Protein AF-A0A1Q3NLY2-F1 (afdb_monomer_lite)

Secondary structure (DSSP, 8-state):
-PPP-EEEEE--BTTTB-HHHHHHHHHHHHHHHSTTHHHHHHHHHHHHHHTT----HHHHHHHHH-HHHHHHHHHHHHHHTTT---BPTTHHHHHHHHHHH-SSSS-EEEEEES-HHHHHHHHHHTT-TTS-EEEESSS-HHHHHHTTB-TTS-EE--GGGTT-EESEEEEEES-GGGGTTPPTTEEEEEE---S--S---EEE-SS-EEEEESSHHHHHHHHHHHH--

Foldseek 3Di:
DPDAFEEEEEAPDPAWAQNVVLLLLLLVLVCVVVPPRSVVSNVVCVVCVVVVHDDPSLVVCCVVPNPVVSVVSLVVSCVVCPPPLRTDPCNVVLCVLQVVLGPDPPSYAYEYEDDPVVVCSSCVSNVNNVGLYDYDPDLQQLVVQVVQADPVRWGQDDVSRPRDIGNAYEYEDCDPNNCAPRAARYEYEHADLDPDDDDFDWDDDPHYTYTYANGSNRVSVVVCVVRVD

Sequence (229 aa):
MIKSTLFQCIDFDRTLFDTPRFVKALTDEVDRVHPGMGAELDKKFESAYKAERTFFLMRHLRSTLGSEAVMQLVEALIKRHKGDRFLLPGALERIQLADEISTQRPAWGLLTYGDMADQKLKIAIAGLNQAPLHMTDTPHKAAVIASWQQPDGTFQLPSEFGSQIVTQVTLEDDKLRAFKDLPKGVVGVWVHPGEQRGEYQEVATQGGIITEAPSVAESGELLRHLFSK

Structure (mmCIF, N/CA/C/O backbone):
data_AF-A0A1Q3NLY2-F1
#
_entry.id   AF-A0A1Q3NLY2-F1
#
loop_
_atom_site.group_PDB
_atom_site.id
_atom_site.type_symbol
_atom_site.label_atom_id
_atom_site.label_alt_id
_atom_site.label_comp_id
_atom_site.label_asym_id
_atom_site.label_entity_id
_atom_site.label_seq_id
_atom_site.pdbx_PDB_ins_code
_atom_site.Cartn_x
_atom_site.Cartn_y
_atom_site.Cartn_z
_atom_site.occupancy
_atom_site.B_iso_or_equiv
_atom_site.auth_seq_id
_atom_site.auth_comp_id
_atom_site.auth_asym_id
_atom_site.auth_atom_id
_atom_site.pdbx_PDB_model_num
ATOM 1 N N . MET A 1 1 ? -15.542 -3.093 31.551 1.00 45.28 1 MET A N 1
ATOM 2 C CA . MET A 1 1 ? -15.407 -2.301 30.311 1.00 45.28 1 MET A CA 1
ATOM 3 C C . MET A 1 1 ? -14.135 -2.758 29.626 1.00 45.28 1 MET A C 1
ATOM 5 O O . MET A 1 1 ? -13.081 -2.637 30.238 1.00 45.28 1 MET A O 1
ATOM 9 N N . ILE A 1 2 ? -14.227 -3.351 28.436 1.00 50.09 2 ILE A N 1
ATOM 10 C CA . ILE A 1 2 ? -13.035 -3.641 27.629 1.00 50.09 2 ILE A CA 1
ATOM 11 C C . ILE A 1 2 ? -12.541 -2.289 27.111 1.00 50.09 2 ILE A C 1
ATOM 13 O O . ILE A 1 2 ? -13.318 -1.529 26.537 1.00 50.09 2 ILE A O 1
ATOM 17 N N . LYS A 1 3 ? -11.287 -1.943 27.407 1.00 63.22 3 LYS A N 1
ATOM 18 C CA . LYS A 1 3 ? -10.650 -0.737 26.868 1.00 63.22 3 LYS A CA 1
ATOM 19 C C . LYS A 1 3 ? -10.563 -0.910 25.348 1.00 63.22 3 LYS A C 1
ATOM 21 O O . LYS A 1 3 ? -10.121 -1.970 24.917 1.00 63.22 3 LYS A O 1
ATOM 26 N N . SER A 1 4 ? -11.005 0.078 24.565 1.00 79.56 4 SER A N 1
ATOM 27 C CA . SER A 1 4 ? -10.958 -0.025 23.100 1.00 79.56 4 SER A CA 1
ATOM 28 C C . SER A 1 4 ? -9.520 -0.267 22.632 1.00 79.56 4 SER A C 1
ATOM 30 O O . SER A 1 4 ? -8.599 0.431 23.066 1.00 79.56 4 SER A O 1
ATOM 32 N N . THR A 1 5 ? -9.330 -1.266 21.777 1.00 93.00 5 THR A N 1
ATOM 33 C CA . THR A 1 5 ? -8.067 -1.598 21.119 1.00 93.00 5 THR A CA 1
ATOM 34 C C . THR A 1 5 ? -8.245 -1.508 19.608 1.00 93.00 5 THR A C 1
ATOM 36 O O . THR A 1 5 ? -9.228 -2.004 19.055 1.00 93.00 5 THR A O 1
ATOM 39 N N . LEU A 1 6 ? -7.295 -0.840 18.956 1.00 94.50 6 LEU A N 1
ATOM 40 C CA . LEU A 1 6 ? -7.318 -0.514 17.535 1.00 94.50 6 LEU A CA 1
ATOM 41 C C . LEU A 1 6 ? -6.142 -1.190 16.829 1.00 94.50 6 LEU A C 1
ATOM 43 O O . LEU A 1 6 ? -5.012 -1.128 17.317 1.00 94.50 6 LEU A O 1
ATOM 47 N N . PHE A 1 7 ? -6.412 -1.776 15.665 1.00 97.12 7 PHE A N 1
ATOM 48 C CA . PHE A 1 7 ? -5.394 -2.169 14.697 1.00 97.12 7 PHE A CA 1
ATOM 49 C C . PHE A 1 7 ? -5.657 -1.532 13.337 1.00 97.12 7 PHE A C 1
ATOM 51 O O . PHE A 1 7 ? -6.794 -1.495 12.873 1.00 97.12 7 PHE A O 1
ATOM 58 N N . GLN A 1 8 ? -4.607 -1.044 12.685 1.00 97.44 8 GLN A N 1
ATOM 59 C CA . GLN A 1 8 ? -4.731 -0.324 11.420 1.00 97.44 8 GLN A CA 1
ATOM 60 C C . GLN A 1 8 ? -4.167 -1.151 10.262 1.00 97.44 8 GLN A C 1
ATOM 62 O O . GLN A 1 8 ? -2.959 -1.373 10.174 1.00 97.44 8 GLN A O 1
ATOM 67 N N . CYS A 1 9 ? -5.039 -1.605 9.361 1.00 98.06 9 CYS A N 1
ATOM 68 C CA . CYS A 1 9 ? -4.636 -2.219 8.101 1.00 98.06 9 CYS A CA 1
ATOM 69 C C . CYS A 1 9 ? -4.449 -1.133 7.045 1.00 98.06 9 CYS A C 1
ATOM 71 O O . CYS A 1 9 ? -5.393 -0.417 6.718 1.00 98.06 9 CYS A O 1
ATOM 73 N N . ILE A 1 10 ? -3.250 -1.050 6.477 1.00 98.06 10 ILE A N 1
ATOM 74 C CA . ILE A 1 10 ? -2.915 -0.044 5.468 1.00 98.06 10 ILE A CA 1
ATOM 75 C C . ILE A 1 10 ? -2.516 -0.768 4.182 1.00 98.06 10 ILE A C 1
ATOM 77 O O . ILE A 1 10 ? -1.676 -1.673 4.213 1.00 98.06 10 ILE A O 1
ATOM 81 N N . ASP A 1 11 ? -3.115 -0.411 3.045 1.00 97.50 11 ASP A N 1
ATOM 82 C CA . ASP A 1 11 ? -2.564 -0.817 1.757 1.00 97.50 11 ASP A CA 1
ATOM 83 C C . ASP A 1 11 ? -1.192 -0.183 1.537 1.00 97.50 11 ASP A C 1
ATOM 85 O O . ASP A 1 11 ? -0.829 0.850 2.099 1.00 97.50 11 ASP A O 1
ATOM 89 N N . PHE A 1 12 ? -0.407 -0.823 0.688 1.00 97.31 12 PHE A N 1
ATOM 90 C CA . PHE A 1 12 ? 0.914 -0.352 0.356 1.00 97.31 12 PHE A CA 1
ATOM 91 C C . PHE A 1 12 ? 0.932 0.409 -0.969 1.00 97.31 12 PHE A C 1
ATOM 93 O O . PHE A 1 12 ? 1.238 1.603 -0.987 1.00 97.31 12 PHE A O 1
ATOM 100 N N . ASP A 1 13 ? 0.582 -0.253 -2.071 1.00 94.62 13 ASP A N 1
ATOM 101 C CA . ASP A 1 13 ? 0.640 0.338 -3.407 1.00 94.62 13 ASP A CA 1
ATOM 102 C C . ASP A 1 13 ? -0.356 1.495 -3.542 1.00 94.62 13 ASP A C 1
ATOM 104 O O . ASP A 1 13 ? -1.548 1.302 -3.385 1.00 94.62 13 ASP A O 1
ATOM 108 N N . ARG A 1 14 ? 0.129 2.694 -3.888 1.00 93.06 14 ARG A N 1
ATOM 109 C CA . ARG A 1 14 ? -0.673 3.920 -4.091 1.00 93.06 14 ARG A CA 1
ATOM 110 C C . ARG A 1 14 ? -1.363 4.467 -2.838 1.00 93.06 14 ARG A C 1
ATOM 112 O O . ARG A 1 14 ? -2.050 5.477 -2.936 1.00 93.06 14 ARG A O 1
ATOM 119 N N . THR A 1 15 ? -1.100 3.882 -1.673 1.00 95.44 15 THR A N 1
ATOM 120 C CA . THR A 1 15 ? -1.519 4.414 -0.367 1.00 95.44 15 THR A CA 1
ATOM 121 C C . THR A 1 15 ? -0.319 4.894 0.448 1.00 95.44 15 THR A C 1
ATOM 123 O O . THR A 1 15 ? -0.269 6.057 0.837 1.00 95.44 15 THR A O 1
ATOM 126 N N . LEU A 1 16 ? 0.704 4.053 0.631 1.00 97.00 16 LEU A N 1
ATOM 127 C CA . LEU A 1 16 ? 1.984 4.452 1.237 1.00 97.00 16 LEU A CA 1
ATOM 128 C C . LEU A 1 16 ? 3.094 4.601 0.192 1.00 97.00 16 LEU A C 1
ATOM 130 O O . LEU A 1 16 ? 3.982 5.439 0.342 1.00 97.00 16 LEU A O 1
ATOM 134 N N . PHE A 1 17 ? 3.049 3.790 -0.864 1.00 97.06 17 PHE A N 1
ATOM 135 C CA . PHE A 1 17 ? 4.079 3.691 -1.889 1.00 97.06 17 PHE A CA 1
ATOM 136 C C . PHE A 1 17 ? 3.645 4.359 -3.193 1.00 97.06 17 PHE A C 1
ATOM 138 O O . PHE A 1 17 ? 2.609 4.031 -3.776 1.00 97.06 17 PHE A O 1
ATOM 145 N N . ASP A 1 18 ? 4.484 5.248 -3.704 1.00 95.75 18 ASP A N 1
ATOM 146 C CA . ASP A 1 18 ? 4.326 5.952 -4.970 1.00 95.75 18 ASP A CA 1
ATOM 147 C C . ASP A 1 18 ? 4.629 5.010 -6.146 1.00 95.75 18 ASP A C 1
ATOM 149 O O . ASP A 1 18 ? 5.701 5.006 -6.759 1.00 95.75 18 ASP A O 1
ATOM 153 N N . THR A 1 19 ? 3.650 4.148 -6.426 1.00 93.94 19 THR A N 1
ATOM 154 C CA . THR A 1 19 ? 3.737 3.134 -7.480 1.00 93.94 19 THR A CA 1
ATOM 155 C C . THR A 1 19 ? 3.979 3.747 -8.862 1.00 93.94 19 THR A C 1
ATOM 157 O O . THR A 1 19 ? 4.852 3.226 -9.555 1.00 93.94 19 THR A O 1
ATOM 160 N N . PRO A 1 20 ? 3.286 4.825 -9.293 1.00 93.19 20 PRO A N 1
ATOM 161 C CA . PRO A 1 20 ? 3.568 5.457 -10.583 1.00 93.19 20 PRO A CA 1
ATOM 162 C C . PRO A 1 20 ? 5.016 5.940 -10.704 1.00 93.19 20 PRO A C 1
ATOM 164 O O . PRO A 1 20 ? 5.671 5.662 -11.710 1.00 93.19 20 PRO A O 1
ATOM 167 N N . ARG A 1 21 ? 5.558 6.592 -9.667 1.00 94.88 21 ARG A N 1
ATOM 168 C CA . ARG A 1 21 ? 6.942 7.083 -9.678 1.00 94.88 21 ARG A CA 1
ATOM 169 C C . ARG A 1 21 ? 7.961 5.952 -9.696 1.00 94.88 21 ARG A C 1
ATOM 171 O O . ARG A 1 21 ? 8.937 6.030 -10.439 1.00 94.88 21 ARG A O 1
ATOM 178 N N . PHE A 1 22 ? 7.723 4.891 -8.925 1.00 94.62 22 PHE A N 1
ATOM 179 C CA . PHE A 1 22 ? 8.565 3.695 -8.949 1.00 94.62 22 PHE A CA 1
ATOM 180 C C . PHE A 1 22 ? 8.542 3.007 -10.315 1.00 94.62 22 PHE A C 1
ATOM 182 O O . PHE A 1 22 ? 9.596 2.678 -10.857 1.00 94.62 22 PHE A O 1
ATOM 189 N N . VAL A 1 23 ? 7.351 2.816 -10.891 1.00 93.81 23 VAL A N 1
ATOM 190 C CA . VAL A 1 23 ? 7.195 2.203 -12.214 1.00 93.81 23 VAL A CA 1
ATOM 191 C C . VAL A 1 23 ? 7.925 3.022 -13.264 1.00 93.81 23 VAL A C 1
ATOM 193 O O . VAL A 1 23 ? 8.700 2.441 -14.013 1.00 93.81 23 VAL A O 1
ATOM 196 N N . LYS A 1 24 ? 7.763 4.349 -13.264 1.00 95.06 24 LYS A N 1
ATOM 197 C CA . LYS A 1 24 ? 8.456 5.224 -14.212 1.00 95.06 24 LYS A CA 1
ATOM 198 C C . LYS A 1 24 ? 9.976 5.134 -14.090 1.00 95.06 24 LYS A C 1
ATOM 200 O O . LYS A 1 24 ? 10.675 5.059 -15.094 1.00 95.06 24 LYS A O 1
ATOM 205 N N . ALA A 1 25 ? 10.495 5.119 -12.864 1.00 94.94 25 ALA A N 1
ATOM 206 C CA . ALA A 1 25 ? 11.927 4.974 -12.636 1.00 94.94 25 ALA A CA 1
ATOM 207 C C . ALA A 1 25 ? 12.446 3.621 -13.156 1.00 94.94 25 ALA A C 1
ATOM 209 O O . ALA A 1 25 ? 13.496 3.558 -13.792 1.00 94.94 25 ALA A O 1
ATOM 210 N N . LEU A 1 26 ? 11.686 2.543 -12.944 1.00 94.31 26 LEU A N 1
ATOM 211 C CA . LEU A 1 26 ? 12.030 1.217 -13.448 1.00 94.31 26 LEU A CA 1
ATOM 212 C C . LEU A 1 26 ? 11.951 1.132 -14.978 1.00 94.31 26 LEU A C 1
ATOM 214 O O . LEU A 1 26 ? 12.857 0.571 -15.590 1.00 94.31 26 LEU A O 1
ATOM 218 N N . THR A 1 27 ? 10.909 1.675 -15.612 1.00 95.12 27 THR A N 1
ATOM 219 C CA . THR A 1 27 ? 10.789 1.665 -17.077 1.00 95.12 27 THR A CA 1
ATOM 220 C C . THR A 1 27 ? 11.866 2.517 -17.742 1.00 95.12 27 THR A C 1
ATOM 222 O O . THR A 1 27 ? 12.372 2.116 -18.787 1.00 95.12 27 THR A O 1
ATOM 225 N N . ASP A 1 28 ? 12.314 3.600 -17.100 1.00 94.75 28 ASP A N 1
ATOM 226 C CA . ASP A 1 28 ? 13.479 4.377 -17.541 1.00 94.75 28 ASP A CA 1
ATOM 227 C C . ASP A 1 28 ? 14.789 3.584 -17.471 1.00 94.75 28 ASP A C 1
ATOM 229 O O . ASP A 1 28 ? 15.623 3.699 -18.369 1.00 94.75 28 ASP A O 1
ATOM 233 N N . GLU A 1 29 ? 15.004 2.768 -16.433 1.00 94.75 29 GLU A N 1
ATOM 234 C CA . GLU A 1 29 ? 16.167 1.866 -16.401 1.00 94.75 29 GLU A CA 1
ATOM 235 C C . GLU A 1 29 ? 16.073 0.777 -17.469 1.00 94.75 29 GLU A C 1
ATOM 237 O O . GLU A 1 29 ? 17.075 0.469 -18.116 1.00 94.75 29 GLU A O 1
ATOM 242 N N . VAL A 1 30 ? 14.878 0.221 -17.690 1.00 95.50 30 VAL A N 1
ATOM 243 C CA . VAL A 1 30 ? 14.655 -0.766 -18.753 1.00 95.50 30 VAL A CA 1
ATOM 244 C C . VAL A 1 30 ? 14.985 -0.160 -20.112 1.00 95.50 30 VAL A C 1
ATOM 246 O O . VAL A 1 30 ? 15.724 -0.780 -20.867 1.00 95.50 30 VAL A O 1
ATOM 249 N N . ASP A 1 31 ? 14.506 1.047 -20.418 1.00 95.00 31 ASP A N 1
ATOM 250 C CA . ASP A 1 31 ? 14.717 1.680 -21.725 1.00 95.00 31 ASP A CA 1
ATOM 251 C C . ASP A 1 31 ? 16.193 1.996 -22.004 1.00 95.00 31 ASP A C 1
ATOM 253 O O . ASP A 1 31 ? 16.646 1.930 -23.144 1.00 95.00 31 ASP A O 1
ATOM 257 N N . ARG A 1 32 ? 16.987 2.267 -20.960 1.00 92.69 32 ARG A N 1
ATOM 258 C CA . ARG A 1 32 ? 18.439 2.466 -21.104 1.00 92.69 32 ARG A CA 1
ATOM 259 C C . ARG A 1 32 ? 19.173 1.210 -21.558 1.00 92.69 32 ARG A C 1
ATOM 261 O O . ARG A 1 32 ? 20.176 1.328 -22.257 1.00 92.69 32 ARG A O 1
ATOM 268 N N . VAL A 1 33 ? 18.714 0.035 -21.133 1.00 93.06 33 VAL A N 1
ATOM 269 C CA . VAL A 1 33 ? 19.344 -1.257 -21.462 1.00 93.06 33 VAL A CA 1
ATOM 270 C C . VAL A 1 33 ? 18.686 -1.897 -22.689 1.00 93.06 33 VAL A C 1
ATOM 272 O O . VAL A 1 33 ? 19.356 -2.542 -23.494 1.00 93.06 33 VAL A O 1
ATOM 275 N N . HIS A 1 34 ? 17.386 -1.672 -22.866 1.00 92.94 34 HIS A N 1
ATOM 276 C CA . HIS A 1 34 ? 16.546 -2.207 -23.931 1.00 92.94 34 HIS A CA 1
ATOM 277 C C . HIS A 1 34 ? 15.735 -1.072 -24.586 1.00 92.94 34 HIS A C 1
ATOM 279 O O . HIS A 1 34 ? 14.544 -0.920 -24.292 1.00 92.94 34 HIS A O 1
ATOM 285 N N . PRO A 1 35 ? 16.355 -0.273 -25.479 1.00 93.38 35 PRO A N 1
ATOM 286 C CA . PRO A 1 35 ? 15.709 0.893 -26.078 1.00 93.38 35 PRO A CA 1
ATOM 287 C C . PRO A 1 35 ? 14.369 0.571 -26.746 1.00 93.38 35 PRO A C 1
ATOM 289 O O . PRO A 1 35 ? 14.270 -0.346 -27.563 1.00 93.38 35 PRO A O 1
ATOM 292 N N . GLY A 1 36 ? 13.339 1.346 -26.407 1.00 90.88 36 GLY A N 1
ATOM 293 C CA . GLY A 1 36 ? 11.969 1.208 -26.900 1.00 90.88 36 GLY A CA 1
ATOM 294 C C . GLY A 1 36 ? 11.065 0.349 -26.013 1.00 90.88 36 GLY A C 1
ATOM 295 O O . GLY A 1 36 ? 9.841 0.495 -26.081 1.00 90.88 36 GLY A O 1
ATOM 296 N N . MET A 1 37 ? 11.628 -0.506 -25.152 1.00 95.12 37 MET A N 1
ATOM 297 C CA . MET A 1 37 ? 10.841 -1.361 -24.262 1.00 95.12 37 MET A CA 1
ATOM 298 C C . MET A 1 37 ? 10.189 -0.559 -23.129 1.00 95.12 37 MET A C 1
ATOM 300 O O . MET A 1 37 ? 9.056 -0.862 -22.753 1.00 95.12 37 MET A O 1
ATOM 304 N N . GLY A 1 38 ? 10.840 0.490 -22.613 1.00 94.00 38 GLY A N 1
ATOM 305 C CA . GLY A 1 38 ? 10.282 1.303 -21.526 1.00 94.00 38 GLY A CA 1
ATOM 306 C C . GLY A 1 38 ? 8.960 1.961 -21.922 1.00 94.00 38 GLY A C 1
ATOM 307 O O . GLY A 1 38 ? 7.971 1.855 -21.199 1.00 94.00 38 GLY A O 1
ATOM 308 N N . ALA A 1 39 ? 8.896 2.522 -23.132 1.00 92.69 39 ALA A N 1
ATOM 309 C CA . ALA A 1 39 ? 7.682 3.146 -23.660 1.00 92.69 39 ALA A CA 1
ATOM 310 C C . ALA A 1 39 ? 6.516 2.154 -23.852 1.00 92.69 39 ALA A C 1
ATOM 312 O O . ALA A 1 39 ? 5.347 2.527 -23.721 1.00 92.69 39 ALA A O 1
ATOM 313 N N . GLU A 1 40 ? 6.802 0.889 -24.176 1.00 93.69 40 GLU A N 1
ATOM 314 C CA . GLU A 1 40 ? 5.778 -0.160 -24.240 1.00 93.69 40 GLU A CA 1
ATOM 315 C C . GLU A 1 40 ? 5.237 -0.491 -22.843 1.00 93.69 40 GLU A C 1
ATOM 317 O O . GLU A 1 40 ? 4.022 -0.613 -22.651 1.00 93.69 40 GLU A O 1
ATOM 322 N N . LEU A 1 41 ? 6.131 -0.610 -21.860 1.00 94.88 41 LEU A N 1
ATOM 323 C CA . LEU A 1 41 ? 5.782 -0.908 -20.473 1.00 94.88 41 LEU A CA 1
ATOM 324 C C . LEU A 1 41 ? 4.962 0.216 -19.840 1.00 94.88 41 LEU A C 1
ATOM 326 O O . LEU A 1 41 ? 3.956 -0.079 -19.195 1.00 94.88 41 LEU A O 1
ATOM 330 N N . ASP A 1 42 ? 5.324 1.475 -20.094 1.00 93.12 42 ASP A N 1
ATOM 331 C CA . ASP A 1 42 ? 4.563 2.647 -19.652 1.00 93.12 42 ASP A CA 1
ATOM 332 C C . ASP A 1 42 ? 3.125 2.592 -20.182 1.00 93.12 42 ASP A C 1
ATOM 334 O O . ASP A 1 42 ? 2.170 2.712 -19.418 1.00 93.12 42 ASP A O 1
ATOM 338 N N . LYS A 1 43 ? 2.935 2.303 -21.478 1.00 94.06 43 LYS A N 1
ATOM 339 C CA . LYS A 1 43 ? 1.590 2.164 -22.067 1.00 94.06 43 LYS A CA 1
ATOM 340 C C . LYS A 1 43 ? 0.781 1.036 -21.424 1.00 94.06 43 LYS A C 1
ATOM 342 O O . LYS A 1 43 ? -0.417 1.205 -21.184 1.00 94.06 43 LYS A O 1
ATOM 347 N N . LYS A 1 44 ? 1.408 -0.116 -21.155 1.00 94.19 44 LYS A N 1
ATOM 348 C CA . LYS A 1 44 ? 0.748 -1.249 -20.479 1.00 94.19 44 LYS A CA 1
ATOM 349 C C . LYS A 1 44 ? 0.346 -0.885 -19.051 1.00 94.19 44 LYS A C 1
ATOM 351 O O . LYS A 1 44 ? -0.777 -1.192 -18.649 1.00 94.19 44 LYS A O 1
ATOM 356 N N . PHE A 1 45 ? 1.232 -0.218 -18.312 1.00 93.25 45 PHE A N 1
ATOM 357 C CA . PHE A 1 45 ? 0.957 0.245 -16.957 1.00 93.25 45 PHE A CA 1
ATOM 358 C C . PHE A 1 45 ? -0.183 1.263 -16.932 1.00 93.25 45 PHE A C 1
ATOM 360 O O . PHE A 1 45 ? -1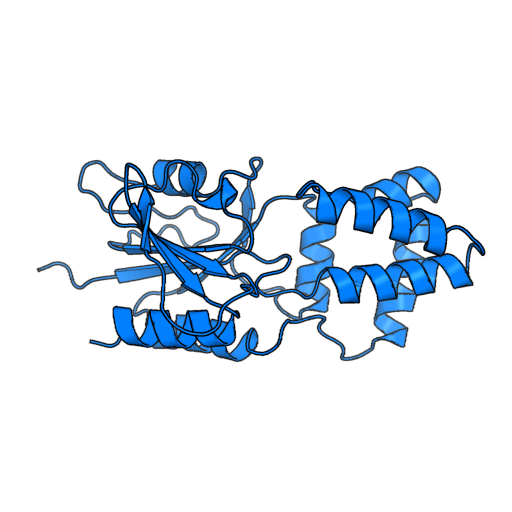.156 1.044 -16.219 1.00 93.25 45 PHE A O 1
ATOM 367 N N . GLU A 1 46 ? -0.120 2.307 -17.758 1.00 92.31 46 GLU A N 1
ATOM 368 C CA . GLU A 1 46 ? -1.148 3.351 -17.851 1.00 92.31 46 GLU A CA 1
ATOM 369 C C . GLU A 1 46 ? -2.527 2.786 -18.205 1.00 92.31 46 GLU A C 1
ATOM 371 O O . GLU A 1 46 ? -3.538 3.143 -17.599 1.00 92.31 46 GLU A O 1
ATOM 376 N N . SER A 1 47 ? -2.578 1.853 -19.160 1.00 92.62 47 SER A N 1
ATOM 377 C CA . SER A 1 47 ? -3.817 1.167 -19.534 1.00 92.62 47 SER A CA 1
ATOM 378 C C . SER A 1 47 ? -4.409 0.377 -18.360 1.00 92.62 47 SER A C 1
ATOM 380 O O . SER A 1 47 ? -5.603 0.483 -18.072 1.00 92.62 47 SER A O 1
ATOM 382 N N . ALA A 1 48 ? -3.577 -0.375 -17.631 1.00 89.12 48 ALA A N 1
ATOM 383 C CA . ALA A 1 48 ? -4.023 -1.106 -16.450 1.00 89.12 48 ALA A CA 1
ATOM 384 C C . ALA A 1 48 ? -4.446 -0.167 -15.313 1.00 89.12 48 ALA A C 1
ATOM 386 O O . ALA A 1 48 ? -5.482 -0.404 -14.698 1.00 89.12 48 ALA A O 1
ATOM 387 N N . TYR A 1 49 ? -3.690 0.905 -15.070 1.00 86.31 49 TYR A N 1
ATOM 388 C CA . TYR A 1 49 ? -3.961 1.897 -14.035 1.00 86.31 49 TYR A CA 1
ATOM 389 C C . TYR A 1 49 ? -5.327 2.559 -14.245 1.00 86.31 49 TYR A C 1
ATOM 391 O O . TYR A 1 49 ? -6.155 2.533 -13.335 1.00 86.31 49 TYR A O 1
ATOM 399 N N . LYS A 1 50 ? -5.604 3.045 -15.464 1.00 86.06 50 LYS A N 1
ATOM 400 C CA . LYS A 1 50 ? -6.892 3.656 -15.843 1.00 86.06 50 LYS A CA 1
ATOM 401 C C . LYS A 1 50 ? -8.067 2.686 -15.774 1.00 86.06 50 LYS A C 1
ATOM 403 O O . LYS A 1 50 ? -9.178 3.092 -15.469 1.00 86.06 50 LYS A O 1
ATOM 408 N N . ALA A 1 51 ? -7.829 1.406 -16.053 1.00 84.25 51 ALA A N 1
ATOM 409 C CA . ALA A 1 51 ? -8.840 0.358 -15.932 1.00 84.25 51 ALA A CA 1
ATOM 410 C C . ALA A 1 51 ? -8.967 -0.205 -14.501 1.00 84.25 51 ALA A C 1
ATOM 412 O O . ALA A 1 51 ? -9.621 -1.232 -14.311 1.00 84.25 51 ALA A O 1
ATOM 413 N N . GLU A 1 52 ? -8.279 0.390 -13.520 1.00 79.06 52 GLU A N 1
ATOM 414 C CA . GLU A 1 52 ? -8.138 -0.095 -12.144 1.00 79.06 52 GLU A CA 1
ATOM 415 C C . GLU A 1 52 ? -7.616 -1.540 -12.020 1.00 79.06 52 GLU A C 1
ATOM 417 O O . GLU A 1 52 ? -7.770 -2.197 -10.988 1.00 79.06 52 GLU A O 1
ATOM 422 N N . ARG A 1 53 ? -6.958 -2.082 -13.042 1.00 82.06 53 ARG A N 1
ATOM 423 C CA . ARG A 1 53 ? -6.376 -3.431 -13.028 1.00 82.06 53 ARG A CA 1
ATOM 424 C C . ARG A 1 53 ? -4.955 -3.404 -12.472 1.00 82.06 53 ARG A C 1
ATOM 426 O O . ARG A 1 53 ? -4.297 -2.369 -12.414 1.00 82.06 53 ARG A O 1
ATOM 433 N N . THR A 1 54 ? -4.468 -4.570 -12.059 1.00 82.00 54 THR A N 1
ATOM 434 C CA . THR A 1 54 ? -3.075 -4.728 -11.628 1.00 82.00 54 THR A CA 1
ATOM 435 C C . THR A 1 54 ? -2.226 -5.168 -12.814 1.00 82.00 54 THR A C 1
ATOM 437 O O . THR A 1 54 ? -2.492 -6.210 -13.410 1.00 82.00 54 THR A O 1
ATOM 440 N N . PHE A 1 55 ? -1.188 -4.397 -13.140 1.00 88.88 55 PHE A N 1
ATOM 441 C CA . PHE A 1 55 ? -0.133 -4.824 -14.056 1.00 88.88 55 PHE A CA 1
ATOM 442 C C . PHE A 1 55 ? 1.094 -5.262 -13.256 1.00 88.88 55 PHE A C 1
ATOM 444 O O . PHE A 1 55 ? 1.747 -4.453 -12.598 1.00 88.88 55 PHE A O 1
ATOM 451 N N . PHE A 1 56 ? 1.402 -6.558 -13.304 1.00 88.31 56 PHE A N 1
ATOM 452 C CA . PHE A 1 56 ? 2.555 -7.143 -12.620 1.00 88.31 56 PHE A CA 1
ATOM 453 C C . PHE A 1 56 ? 3.836 -6.905 -13.429 1.00 88.31 56 PHE A C 1
ATOM 455 O O . PHE A 1 56 ? 4.341 -7.815 -14.088 1.00 88.31 56 PHE A O 1
ATOM 462 N N . LEU A 1 57 ? 4.337 -5.666 -13.413 1.00 91.38 57 LEU A N 1
ATOM 463 C CA . LEU A 1 57 ? 5.479 -5.225 -14.223 1.00 91.38 57 LEU A CA 1
ATOM 464 C C . LEU A 1 57 ? 6.711 -6.121 -14.045 1.00 91.38 57 LEU A C 1
ATOM 466 O O . LEU A 1 57 ? 7.267 -6.606 -15.023 1.00 91.38 57 LEU A O 1
ATOM 470 N N . MET A 1 58 ? 7.108 -6.397 -12.806 1.00 91.12 58 MET A N 1
ATOM 471 C CA . MET A 1 58 ? 8.283 -7.220 -12.515 1.00 91.12 58 MET A CA 1
ATOM 472 C C . MET A 1 58 ? 8.095 -8.670 -12.973 1.00 91.12 58 MET A C 1
ATOM 474 O O . MET A 1 58 ? 9.001 -9.236 -13.581 1.00 91.12 58 MET A O 1
ATOM 478 N N . ARG A 1 59 ? 6.910 -9.265 -12.773 1.00 91.06 59 ARG A N 1
ATOM 479 C CA . ARG A 1 59 ? 6.576 -10.582 -13.347 1.00 91.06 59 ARG A CA 1
ATOM 480 C C . ARG A 1 59 ? 6.703 -10.581 -14.873 1.00 91.06 59 ARG A C 1
ATOM 482 O O . ARG A 1 59 ? 7.294 -11.501 -15.432 1.00 91.06 59 ARG A O 1
ATOM 489 N N . HIS A 1 60 ? 6.188 -9.547 -15.536 1.00 93.06 60 HIS A N 1
ATOM 490 C CA . HIS A 1 60 ? 6.273 -9.406 -16.988 1.00 93.06 60 HIS A CA 1
ATOM 491 C C . HIS A 1 60 ? 7.723 -9.245 -17.476 1.00 93.06 60 HIS A C 1
ATOM 493 O O . HIS A 1 60 ? 8.132 -9.899 -18.439 1.00 93.06 60 HIS A O 1
ATOM 499 N N . LEU A 1 61 ? 8.527 -8.442 -16.778 1.00 93.81 61 LEU A N 1
ATOM 500 C CA . LEU A 1 61 ? 9.953 -8.293 -17.057 1.00 93.81 61 LEU A CA 1
ATOM 501 C C . LEU A 1 61 ? 10.695 -9.619 -16.871 1.00 93.81 61 LEU A C 1
ATOM 503 O O . LEU A 1 61 ? 11.457 -10.003 -17.750 1.00 93.81 61 LEU A O 1
ATOM 507 N N . ARG A 1 62 ? 10.420 -10.376 -15.797 1.00 93.81 62 ARG A N 1
ATOM 508 C CA . ARG A 1 62 ? 11.051 -11.690 -15.567 1.00 93.81 62 ARG A CA 1
ATOM 509 C C . ARG A 1 62 ? 10.704 -12.680 -16.674 1.00 93.81 62 ARG A C 1
ATOM 511 O O . ARG A 1 62 ? 11.584 -13.413 -17.109 1.00 93.81 62 ARG A O 1
ATOM 518 N N . SER A 1 63 ? 9.459 -12.680 -17.160 1.00 93.50 63 SER A N 1
ATOM 519 C CA . SER A 1 63 ? 9.066 -13.541 -18.285 1.00 93.50 63 SER A CA 1
ATOM 520 C C . SER A 1 63 ? 9.712 -13.144 -19.615 1.00 93.50 63 SER A C 1
ATOM 522 O O . SER A 1 63 ? 9.881 -14.000 -20.474 1.00 93.50 63 SER A O 1
ATOM 524 N N . THR A 1 64 ? 10.061 -11.866 -19.785 1.00 94.06 64 THR A N 1
ATOM 525 C CA . THR A 1 64 ? 10.586 -11.328 -21.051 1.00 94.06 64 THR A CA 1
ATOM 526 C C . THR A 1 64 ? 12.113 -11.365 -21.109 1.00 94.06 64 THR A C 1
ATOM 528 O O . THR A 1 64 ? 12.681 -11.730 -22.131 1.00 94.06 64 THR A O 1
ATOM 531 N N . LEU A 1 65 ? 12.779 -10.990 -20.015 1.00 94.88 65 LEU A N 1
ATOM 532 C CA . LEU A 1 65 ? 14.231 -10.789 -19.938 1.00 94.88 65 LEU A CA 1
ATOM 533 C C . LEU A 1 65 ? 14.950 -11.878 -19.125 1.00 94.88 65 LEU A C 1
ATOM 535 O O . LEU A 1 65 ? 16.173 -11.977 -19.171 1.00 94.88 65 LEU A O 1
ATOM 539 N N . GLY A 1 66 ? 14.207 -12.688 -18.368 1.00 94.62 66 GLY A N 1
ATOM 540 C CA . GLY A 1 66 ? 14.762 -13.625 -17.394 1.00 94.62 66 GLY A CA 1
ATOM 541 C C . GLY A 1 66 ? 15.066 -12.973 -16.040 1.00 94.62 66 GLY A C 1
ATOM 542 O O . GLY A 1 66 ? 15.246 -11.761 -15.917 1.00 94.62 66 GLY A O 1
ATOM 543 N N . SER A 1 67 ? 15.109 -13.791 -14.985 1.00 91.81 67 SER A N 1
ATOM 544 C CA . SER A 1 67 ? 15.264 -13.309 -13.603 1.00 91.81 67 SER A CA 1
ATOM 545 C C . SER A 1 67 ? 16.586 -12.583 -13.347 1.00 91.81 67 SER A C 1
ATOM 547 O O . SER A 1 67 ? 16.597 -11.608 -12.603 1.00 91.81 67 SER A O 1
ATOM 549 N N . GLU A 1 68 ? 17.685 -13.032 -13.957 1.00 92.81 68 GLU A N 1
ATOM 550 C CA . GLU A 1 68 ? 19.013 -12.436 -13.757 1.00 92.81 68 GLU A CA 1
ATOM 551 C C . GLU A 1 68 ? 19.092 -11.008 -14.306 1.00 92.81 68 GLU A C 1
ATOM 553 O O . GLU A 1 68 ? 19.478 -10.092 -13.580 1.00 92.81 68 GLU A O 1
ATOM 558 N N . ALA A 1 69 ? 18.628 -10.792 -15.540 1.00 93.19 69 ALA A N 1
ATOM 559 C CA . ALA A 1 69 ? 18.572 -9.462 -16.143 1.00 93.19 69 ALA A CA 1
ATOM 560 C C . ALA A 1 69 ? 17.693 -8.504 -15.321 1.00 93.19 69 ALA A C 1
ATOM 562 O O . ALA A 1 69 ? 18.048 -7.347 -15.104 1.00 93.19 69 ALA A O 1
ATOM 563 N N . VAL A 1 70 ? 16.568 -8.997 -14.793 1.00 93.06 70 VAL A N 1
ATOM 564 C CA . VAL A 1 70 ? 15.696 -8.200 -13.921 1.00 93.06 70 VAL A CA 1
ATOM 565 C C . VAL A 1 70 ? 16.374 -7.831 -12.604 1.00 93.06 70 VAL A C 1
ATOM 567 O O . VAL A 1 70 ? 16.208 -6.703 -12.144 1.00 93.06 70 VAL A O 1
ATOM 570 N N . MET A 1 71 ? 17.148 -8.731 -11.995 1.00 90.81 71 MET A N 1
ATOM 571 C CA . MET A 1 71 ? 17.910 -8.397 -10.786 1.00 90.81 71 MET A CA 1
ATOM 572 C C . MET A 1 71 ? 18.946 -7.304 -11.065 1.00 90.81 71 MET A C 1
ATOM 574 O O . MET A 1 71 ? 19.008 -6.339 -10.308 1.00 90.81 71 MET A O 1
ATOM 578 N N . GLN A 1 72 ? 19.668 -7.378 -12.186 1.00 93.56 72 GLN A N 1
ATOM 579 C CA . GLN A 1 72 ? 20.622 -6.334 -12.587 1.00 93.56 72 GLN A CA 1
ATOM 580 C C . GLN A 1 72 ? 19.938 -4.974 -12.810 1.00 93.56 72 GLN A C 1
ATOM 582 O O . GLN A 1 72 ? 20.461 -3.942 -12.389 1.00 93.56 72 GLN A O 1
ATOM 587 N N . LEU A 1 73 ? 18.744 -4.960 -13.416 1.00 93.75 73 LEU A N 1
ATOM 588 C CA . LEU A 1 73 ? 17.938 -3.743 -13.575 1.00 93.75 73 LEU A CA 1
ATOM 589 C C . LEU A 1 73 ? 17.521 -3.151 -12.224 1.00 93.75 73 LEU A C 1
ATOM 591 O O . LEU A 1 73 ? 17.617 -1.941 -12.024 1.00 93.75 73 LEU A O 1
ATOM 595 N N . VAL A 1 74 ? 17.093 -3.992 -11.281 1.00 91.31 74 VAL A N 1
ATOM 596 C CA . VAL A 1 74 ? 16.723 -3.560 -9.926 1.00 91.31 74 VAL A CA 1
ATOM 597 C C . VAL A 1 74 ? 17.930 -3.014 -9.166 1.00 91.31 74 VAL A C 1
ATOM 599 O O . VAL A 1 74 ? 17.824 -1.976 -8.518 1.00 91.31 74 VAL A O 1
ATOM 602 N N . GLU A 1 75 ? 19.087 -3.663 -9.257 1.00 92.00 75 GLU A N 1
ATOM 603 C CA . GLU A 1 75 ? 20.323 -3.168 -8.645 1.00 92.00 75 GLU A CA 1
ATOM 604 C C . GLU A 1 75 ? 20.738 -1.814 -9.229 1.00 92.00 75 GLU A C 1
ATOM 606 O O . GLU A 1 75 ? 21.093 -0.898 -8.481 1.00 92.00 75 GLU A O 1
ATOM 611 N N . ALA A 1 76 ? 20.647 -1.654 -10.553 1.00 92.81 76 ALA A N 1
A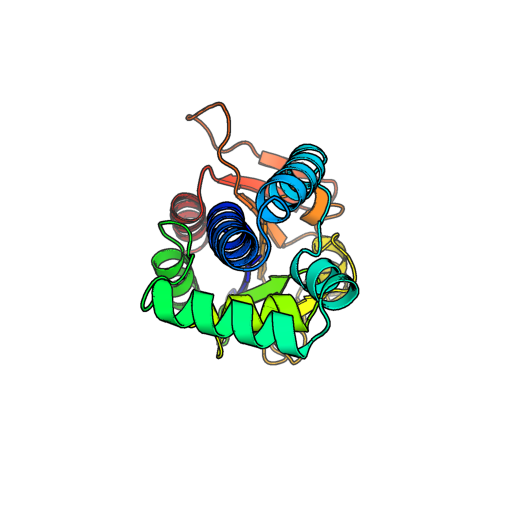TOM 612 C CA . ALA A 1 76 ? 20.914 -0.388 -11.226 1.00 92.81 76 ALA A CA 1
ATOM 613 C C . ALA A 1 76 ? 19.942 0.713 -10.773 1.00 92.81 76 ALA A C 1
ATOM 615 O O . ALA A 1 76 ? 20.389 1.817 -10.444 1.00 92.81 76 ALA A O 1
ATOM 616 N N . LEU A 1 77 ? 18.647 0.392 -10.674 1.00 92.38 77 LEU A N 1
ATOM 617 C CA . LEU A 1 77 ? 17.609 1.285 -10.160 1.00 92.38 77 LEU A CA 1
ATOM 618 C C . LEU A 1 77 ? 17.929 1.740 -8.731 1.00 92.38 77 LEU A C 1
ATOM 620 O O . LEU A 1 77 ? 18.006 2.940 -8.475 1.00 92.38 77 LEU A O 1
ATOM 624 N N . ILE A 1 78 ? 18.173 0.798 -7.812 1.00 90.19 78 ILE A N 1
ATOM 625 C CA . ILE A 1 78 ? 18.491 1.084 -6.402 1.00 90.19 78 ILE A CA 1
ATOM 626 C C . ILE A 1 78 ? 19.757 1.939 -6.296 1.00 90.19 78 ILE A C 1
ATOM 628 O O . ILE A 1 78 ? 19.817 2.878 -5.500 1.00 90.19 78 ILE A O 1
ATOM 632 N N . LYS A 1 79 ? 20.778 1.642 -7.106 1.00 91.88 79 LYS A N 1
ATOM 633 C CA . LYS A 1 79 ? 22.031 2.400 -7.126 1.00 91.88 79 LYS A CA 1
ATOM 634 C C . LYS A 1 79 ? 21.823 3.831 -7.617 1.00 91.88 79 LYS A C 1
ATOM 636 O O . LYS A 1 79 ? 22.418 4.746 -7.047 1.00 91.88 79 LYS A O 1
ATOM 641 N N . ARG A 1 80 ? 21.019 4.038 -8.665 1.00 90.00 80 ARG A N 1
ATOM 642 C CA . ARG A 1 80 ? 20.763 5.370 -9.233 1.00 90.00 80 ARG A CA 1
ATOM 643 C C . ARG A 1 80 ? 19.851 6.206 -8.346 1.00 90.00 80 ARG A C 1
ATOM 645 O O . ARG A 1 80 ? 20.118 7.384 -8.143 1.00 90.00 80 ARG A O 1
ATOM 652 N N . HIS A 1 81 ? 18.818 5.588 -7.792 1.00 87.62 81 HIS A N 1
ATOM 653 C CA . HIS A 1 81 ? 17.832 6.219 -6.919 1.00 87.62 81 HIS A CA 1
ATOM 654 C C . HIS A 1 81 ? 18.201 6.054 -5.440 1.00 87.62 81 HIS A C 1
ATOM 656 O O . HIS A 1 81 ? 17.337 5.918 -4.577 1.00 87.62 81 HIS A O 1
ATOM 662 N N . LYS A 1 82 ? 19.503 6.046 -5.123 1.00 82.12 82 LYS A N 1
ATOM 663 C CA . LYS A 1 82 ? 19.986 5.823 -3.759 1.00 82.12 82 LYS A CA 1
ATOM 664 C C . LYS A 1 82 ? 19.383 6.854 -2.800 1.00 82.12 82 LYS A C 1
ATOM 666 O O . LYS A 1 82 ? 19.648 8.046 -2.918 1.00 82.12 82 LYS A O 1
ATOM 671 N N . GLY A 1 83 ? 18.629 6.369 -1.814 1.00 81.00 83 GLY A N 1
ATOM 672 C CA . GLY A 1 83 ? 17.958 7.196 -0.806 1.00 81.00 83 GLY A CA 1
ATOM 673 C C . GLY A 1 83 ? 16.524 7.592 -1.165 1.00 81.00 83 GLY A C 1
ATOM 674 O O . GLY A 1 83 ? 15.807 8.092 -0.302 1.00 81.00 83 GLY A O 1
ATOM 675 N N . ASP A 1 84 ? 16.079 7.325 -2.391 1.00 89.75 84 ASP A N 1
ATOM 676 C CA . ASP A 1 84 ? 14.688 7.494 -2.778 1.00 89.75 84 ASP A CA 1
ATOM 677 C C . ASP A 1 84 ? 13.858 6.302 -2.300 1.00 89.75 84 ASP A C 1
ATOM 679 O O . ASP A 1 84 ? 14.050 5.163 -2.726 1.00 89.75 84 ASP A O 1
ATOM 683 N N . ARG A 1 85 ? 12.931 6.571 -1.383 1.00 92.94 85 ARG A N 1
ATOM 684 C CA . ARG A 1 85 ? 12.094 5.538 -0.763 1.00 92.94 85 ARG A CA 1
ATOM 685 C C . ARG A 1 85 ? 10.815 5.263 -1.545 1.00 92.94 85 ARG A C 1
ATOM 687 O O . ARG A 1 85 ? 10.079 4.362 -1.161 1.00 92.94 85 ARG A O 1
ATOM 694 N N . PHE A 1 86 ? 10.520 6.042 -2.592 1.00 95.81 86 PHE A N 1
ATOM 695 C CA . PHE A 1 86 ? 9.265 5.919 -3.343 1.00 95.81 86 PHE A CA 1
ATOM 696 C C . PHE A 1 86 ? 8.023 5.933 -2.441 1.00 95.81 86 PHE A C 1
ATOM 698 O O . PHE A 1 86 ? 7.030 5.286 -2.733 1.00 95.81 86 PHE A O 1
ATOM 705 N N . LEU A 1 87 ? 8.075 6.666 -1.327 1.00 96.81 87 LEU A N 1
ATOM 706 C CA . LEU A 1 87 ? 6.928 6.861 -0.444 1.00 96.81 87 LEU A CA 1
ATOM 707 C C . LEU A 1 87 ? 6.106 8.061 -0.912 1.00 96.81 87 LEU A C 1
ATOM 709 O O . LEU A 1 87 ? 6.667 9.039 -1.416 1.00 96.81 87 LEU A O 1
ATOM 713 N N . LEU A 1 88 ? 4.792 7.982 -0.723 1.00 95.88 88 LEU A N 1
ATOM 714 C CA . LEU A 1 88 ? 3.900 9.121 -0.894 1.00 95.88 88 LEU A CA 1
ATOM 715 C C . LEU A 1 88 ? 4.129 10.152 0.230 1.00 95.88 88 LEU A C 1
ATOM 717 O O . LEU A 1 88 ? 4.503 9.773 1.347 1.00 95.88 88 LEU A O 1
ATOM 721 N N . PRO A 1 89 ? 3.912 11.455 -0.032 1.00 94.50 89 PRO A N 1
ATOM 722 C CA . PRO A 1 89 ? 3.991 12.483 1.005 1.00 94.50 89 PRO A CA 1
ATOM 723 C C . PRO A 1 89 ? 3.062 12.167 2.185 1.00 94.50 89 PRO A C 1
ATOM 725 O O . PRO A 1 89 ? 1.890 11.869 1.974 1.00 94.50 89 PRO A O 1
ATOM 728 N N . GLY A 1 90 ? 3.574 12.237 3.418 1.00 95.12 90 GLY A N 1
ATOM 729 C CA . GLY A 1 90 ? 2.809 11.933 4.634 1.00 95.12 90 GLY A CA 1
ATOM 730 C C . GLY A 1 90 ? 2.816 10.460 5.064 1.00 95.12 90 GLY A C 1
ATOM 731 O O . GLY A 1 90 ? 2.280 10.136 6.120 1.00 95.12 90 GLY A O 1
ATOM 732 N N . ALA A 1 91 ? 3.404 9.545 4.281 1.00 96.62 91 ALA A N 1
ATOM 733 C CA . ALA A 1 91 ? 3.368 8.112 4.588 1.00 96.62 91 ALA A CA 1
ATOM 734 C C . ALA A 1 91 ? 4.076 7.752 5.909 1.00 96.62 91 ALA A C 1
ATOM 736 O O . ALA A 1 91 ? 3.617 6.873 6.639 1.00 96.62 91 ALA A O 1
ATOM 737 N N . LEU A 1 92 ? 5.192 8.416 6.234 1.00 96.44 92 LEU A N 1
ATOM 738 C CA . LEU A 1 92 ? 5.935 8.145 7.471 1.00 96.44 92 LEU A CA 1
ATOM 739 C C . LEU A 1 92 ? 5.219 8.717 8.692 1.00 96.44 92 LEU A C 1
ATOM 741 O O . LEU A 1 92 ? 5.132 8.051 9.720 1.00 96.44 92 LEU A O 1
ATOM 745 N N . GLU A 1 93 ? 4.668 9.917 8.557 1.00 96.00 93 GLU A N 1
ATOM 746 C CA . GLU A 1 93 ? 3.855 10.588 9.565 1.00 96.00 93 GLU A CA 1
ATOM 747 C C . GLU A 1 93 ? 2.598 9.769 9.867 1.00 96.00 93 GLU A C 1
ATOM 749 O O . GLU A 1 93 ? 2.247 9.572 11.029 1.00 96.00 93 GLU A O 1
ATOM 754 N N . ARG A 1 94 ? 1.965 9.206 8.831 1.00 95.38 94 ARG A N 1
ATOM 755 C CA . ARG A 1 94 ? 0.824 8.300 8.975 1.00 95.38 94 ARG A CA 1
ATOM 756 C C . ARG A 1 94 ? 1.192 7.033 9.745 1.00 95.38 94 ARG A C 1
ATOM 758 O O . ARG A 1 94 ? 0.432 6.633 10.626 1.00 95.38 94 ARG A O 1
ATOM 765 N N . ILE A 1 95 ? 2.334 6.413 9.444 1.00 95.94 95 ILE A N 1
ATOM 766 C CA . ILE A 1 95 ? 2.837 5.240 10.178 1.00 95.94 95 ILE A CA 1
ATOM 767 C C . ILE A 1 95 ? 3.102 5.592 11.646 1.00 95.94 95 ILE A C 1
ATOM 769 O O . ILE A 1 95 ? 2.642 4.885 12.539 1.00 95.94 95 ILE A O 1
ATOM 773 N N . GLN A 1 96 ? 3.786 6.708 11.904 1.00 95.56 96 GLN A N 1
ATOM 774 C CA . GLN A 1 96 ? 4.066 7.166 13.263 1.00 95.56 96 GLN A CA 1
ATOM 775 C C . GLN A 1 96 ? 2.772 7.416 14.046 1.00 95.56 96 GLN A C 1
ATOM 777 O O . GLN A 1 96 ? 2.640 6.970 15.185 1.00 95.56 96 GLN A O 1
ATOM 782 N N . LEU A 1 97 ? 1.786 8.065 13.424 1.00 94.38 97 LEU A N 1
ATOM 783 C CA . LEU A 1 97 ? 0.476 8.268 14.027 1.00 94.38 97 LEU A CA 1
ATOM 784 C C . LEU A 1 97 ? -0.179 6.942 14.416 1.00 94.38 97 LEU A C 1
ATOM 786 O O . LEU A 1 97 ? -0.806 6.855 15.470 1.00 94.38 97 LEU A O 1
ATOM 790 N N . ALA A 1 98 ? -0.047 5.913 13.574 1.00 94.31 98 ALA A N 1
ATOM 791 C CA . ALA A 1 98 ? -0.640 4.617 13.850 1.00 94.31 98 ALA A CA 1
ATOM 792 C C . ALA A 1 98 ? -0.137 4.043 15.183 1.00 94.31 98 ALA A C 1
ATOM 794 O O . ALA A 1 98 ? -0.940 3.541 15.978 1.00 94.31 98 ALA A O 1
ATOM 795 N N . ASP A 1 99 ? 1.166 4.183 15.435 1.00 94.00 99 ASP A N 1
ATOM 796 C CA . ASP A 1 99 ? 1.801 3.821 16.698 1.00 94.00 99 ASP A CA 1
ATOM 797 C C . ASP A 1 99 ? 1.338 4.719 17.860 1.00 94.00 99 ASP A C 1
ATOM 799 O O . ASP A 1 99 ? 1.131 4.219 18.966 1.00 94.00 99 ASP A O 1
ATOM 803 N N . GLU A 1 100 ? 1.133 6.018 17.643 1.00 92.94 100 GLU A N 1
ATOM 804 C CA . GLU A 1 100 ? 0.682 6.957 18.685 1.00 92.94 100 GLU A CA 1
ATOM 805 C C . GLU A 1 100 ? -0.737 6.656 19.194 1.00 92.94 100 GLU A C 1
ATOM 807 O O . GLU A 1 100 ? -0.964 6.646 20.405 1.00 92.94 100 GLU A O 1
ATOM 812 N N . ILE A 1 101 ? -1.693 6.399 18.294 1.00 91.50 101 ILE A N 1
ATOM 813 C CA . ILE A 1 101 ? -3.117 6.268 18.661 1.00 91.50 101 ILE A CA 1
ATOM 814 C C . ILE A 1 101 ? -3.500 4.869 19.152 1.00 91.50 101 ILE A C 1
ATOM 816 O O . ILE A 1 101 ? -4.535 4.692 19.792 1.00 91.50 101 ILE A O 1
ATOM 820 N N . SER A 1 102 ? -2.679 3.856 18.867 1.00 91.00 102 SER A N 1
ATOM 821 C CA . SER A 1 102 ? -2.957 2.478 19.277 1.00 91.00 102 SER A CA 1
ATOM 822 C C . SER A 1 102 ? -2.208 2.131 20.555 1.00 91.00 102 SER A C 1
ATOM 824 O O . SER A 1 102 ? -1.022 2.414 20.701 1.00 91.00 102 SER A O 1
ATOM 826 N N . THR A 1 103 ? -2.872 1.437 21.478 1.00 88.19 103 THR A N 1
ATOM 827 C CA . THR A 1 103 ? -2.248 0.998 22.741 1.00 88.19 103 THR A CA 1
ATOM 828 C C . THR A 1 103 ? -1.634 -0.402 22.671 1.00 88.19 103 THR A C 1
ATOM 830 O O . THR A 1 103 ? -0.894 -0.786 23.574 1.00 88.19 103 THR A O 1
ATOM 833 N N . GLN A 1 104 ? -1.913 -1.160 21.607 1.00 89.12 104 GLN A N 1
ATOM 834 C CA . GLN A 1 104 ? -1.362 -2.495 21.370 1.00 89.12 104 GLN A CA 1
ATOM 835 C C . GLN A 1 104 ? -0.274 -2.477 20.292 1.00 89.12 104 GLN A C 1
ATOM 837 O O . GLN A 1 104 ? -0.153 -1.517 19.523 1.00 89.12 104 GLN A O 1
ATOM 842 N N . ARG A 1 105 ? 0.560 -3.523 20.277 1.00 93.25 105 ARG A N 1
ATOM 843 C CA . ARG A 1 105 ? 1.650 -3.697 19.314 1.00 93.25 105 ARG A CA 1
ATOM 844 C C . ARG A 1 105 ? 1.624 -5.119 18.733 1.00 93.25 105 ARG A C 1
ATOM 846 O O . ARG A 1 105 ? 1.554 -6.061 19.519 1.00 93.25 105 ARG A O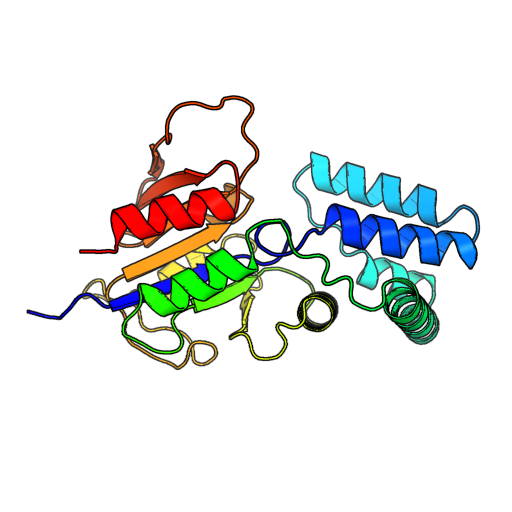 1
ATOM 853 N N . PRO A 1 106 ? 1.749 -5.276 17.402 1.00 95.56 106 PRO A N 1
ATOM 854 C CA . PRO A 1 106 ? 1.858 -4.205 16.405 1.00 95.56 106 PRO A CA 1
ATOM 855 C C . PRO A 1 106 ? 0.575 -3.359 16.312 1.00 95.56 106 PRO A C 1
ATOM 857 O O . PRO A 1 106 ? -0.529 -3.869 16.475 1.00 95.56 106 PRO A O 1
ATOM 860 N N . ALA A 1 107 ? 0.732 -2.048 16.111 1.00 95.94 107 ALA A N 1
ATOM 861 C CA . ALA A 1 107 ? -0.385 -1.098 16.019 1.00 95.94 107 ALA A CA 1
ATOM 862 C C . ALA A 1 107 ? -1.010 -1.056 14.616 1.00 95.94 107 ALA A C 1
ATOM 864 O O . ALA A 1 107 ? -2.164 -0.664 14.432 1.00 95.94 107 ALA A O 1
ATOM 865 N N . TRP A 1 108 ? -0.220 -1.451 13.624 1.00 97.81 108 TRP A N 1
ATOM 866 C CA . TRP A 1 108 ? -0.570 -1.418 12.220 1.00 97.81 108 TRP A CA 1
ATOM 867 C C . TRP A 1 108 ? 0.140 -2.538 11.466 1.00 97.81 108 TRP A C 1
ATOM 869 O O . TRP A 1 108 ? 1.099 -3.139 11.961 1.00 97.81 108 TRP A O 1
ATOM 879 N N . GLY A 1 109 ? -0.331 -2.804 10.255 1.00 98.25 109 GLY A N 1
ATOM 880 C CA . GLY A 1 109 ? 0.303 -3.731 9.334 1.00 98.25 109 GLY A CA 1
ATOM 881 C C . GLY A 1 109 ? -0.105 -3.462 7.893 1.00 98.25 109 GLY A C 1
ATOM 882 O O . GLY A 1 109 ? -1.161 -2.890 7.616 1.00 98.25 109 GLY A O 1
ATOM 883 N N . LEU A 1 110 ? 0.750 -3.893 6.973 1.00 98.56 110 LEU A N 1
ATOM 884 C CA . LEU A 1 110 ? 0.478 -3.861 5.547 1.00 98.56 110 LEU A CA 1
ATOM 885 C C . LEU A 1 110 ? -0.464 -5.010 5.191 1.00 98.56 110 LEU A C 1
ATOM 887 O O . LEU A 1 110 ? -0.112 -6.179 5.360 1.00 98.56 110 LEU A O 1
ATOM 891 N N . LEU A 1 111 ? -1.644 -4.680 4.670 1.00 98.31 111 LEU A N 1
ATOM 892 C CA . LEU A 1 111 ? -2.561 -5.642 4.063 1.00 98.31 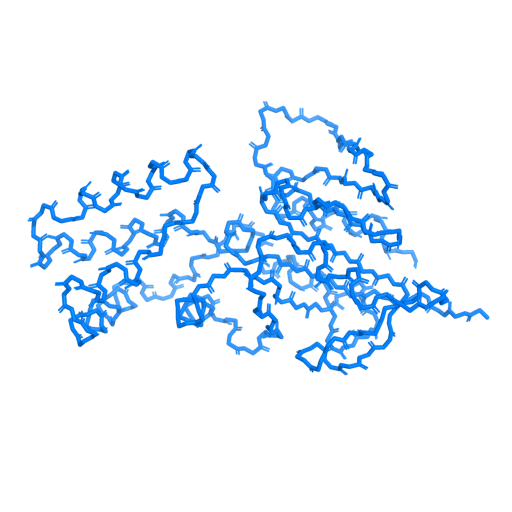111 LEU A CA 1
ATOM 893 C C . LEU A 1 111 ? -2.604 -5.356 2.567 1.00 98.31 111 LEU A C 1
ATOM 895 O O . LEU A 1 111 ? -3.247 -4.399 2.138 1.00 98.31 111 LEU A O 1
ATOM 899 N N . THR A 1 112 ? -1.914 -6.161 1.762 1.00 96.56 112 THR A N 1
ATOM 900 C CA . THR A 1 112 ? -1.737 -5.862 0.335 1.00 96.56 112 THR A CA 1
ATOM 901 C C . THR A 1 112 ? -1.977 -7.071 -0.564 1.00 96.56 112 THR A C 1
ATOM 903 O O . THR A 1 112 ? -1.800 -8.223 -0.166 1.00 96.56 112 THR A O 1
ATOM 906 N N . TYR A 1 113 ? -2.418 -6.791 -1.789 1.00 93.44 113 TYR A N 1
ATOM 907 C CA . TYR A 1 113 ? -2.687 -7.774 -2.832 1.00 93.44 113 TYR A CA 1
ATOM 908 C C . TYR A 1 113 ? -1.643 -7.627 -3.936 1.00 93.44 113 TYR A C 1
ATOM 910 O O . TYR A 1 113 ? -1.452 -6.543 -4.490 1.00 93.44 113 TYR A O 1
ATOM 918 N N . GLY A 1 114 ? -0.993 -8.724 -4.311 1.00 91.19 114 GLY A N 1
ATOM 919 C CA . GLY A 1 114 ? -0.110 -8.721 -5.466 1.00 91.19 114 GLY A CA 1
ATOM 920 C C . GLY A 1 114 ? 0.889 -9.866 -5.487 1.00 91.19 114 GLY A C 1
ATOM 921 O O . GLY A 1 114 ? 0.733 -10.873 -4.805 1.00 91.19 114 GLY A O 1
ATOM 922 N N . ASP A 1 115 ? 1.932 -9.708 -6.298 1.00 90.50 115 ASP A N 1
ATOM 923 C CA . ASP A 1 115 ? 3.027 -10.669 -6.355 1.00 90.50 115 ASP A CA 1
ATOM 924 C C . ASP A 1 115 ? 3.948 -10.502 -5.139 1.00 90.50 115 ASP A C 1
ATOM 926 O O . ASP A 1 115 ? 4.439 -9.407 -4.867 1.00 90.50 115 ASP A O 1
ATOM 930 N N . MET A 1 116 ? 4.186 -11.593 -4.409 1.00 91.00 116 MET A N 1
ATOM 931 C CA . MET A 1 116 ? 4.973 -11.593 -3.171 1.00 91.00 116 MET A CA 1
ATOM 932 C C . MET A 1 116 ? 6.395 -11.052 -3.367 1.00 91.00 116 MET A C 1
ATOM 934 O O . MET A 1 116 ? 6.882 -10.291 -2.532 1.00 91.00 116 MET A O 1
ATOM 938 N N . ALA A 1 117 ? 7.082 -11.448 -4.442 1.00 88.56 117 ALA A N 1
ATOM 939 C CA . ALA A 1 117 ? 8.457 -11.010 -4.673 1.00 88.56 117 ALA A CA 1
ATOM 940 C C . ALA A 1 117 ? 8.499 -9.513 -4.998 1.00 88.56 117 ALA A C 1
ATOM 942 O O . ALA A 1 117 ? 9.382 -8.794 -4.529 1.00 88.56 117 ALA A O 1
ATOM 943 N N . ASP A 1 118 ? 7.511 -9.042 -5.754 1.00 90.38 118 ASP A N 1
ATOM 944 C CA . ASP A 1 118 ? 7.411 -7.643 -6.152 1.00 90.38 118 ASP A CA 1
ATOM 945 C C . ASP A 1 118 ? 7.067 -6.749 -4.955 1.00 90.38 118 ASP A C 1
ATOM 947 O O . ASP A 1 118 ? 7.695 -5.705 -4.777 1.00 90.38 118 ASP A O 1
ATOM 951 N N . GLN A 1 119 ? 6.136 -7.173 -4.094 1.00 93.62 119 GLN A N 1
ATOM 952 C CA . GLN A 1 119 ? 5.804 -6.429 -2.877 1.00 93.62 119 GLN A CA 1
ATOM 953 C C . GLN A 1 119 ? 6.989 -6.367 -1.913 1.00 93.62 119 GLN A C 1
ATOM 955 O O . GLN A 1 119 ? 7.331 -5.288 -1.434 1.00 93.62 119 GLN A O 1
ATOM 960 N N . LYS A 1 120 ? 7.687 -7.489 -1.686 1.00 93.19 120 LYS A N 1
ATOM 961 C CA . LYS A 1 120 ? 8.888 -7.509 -0.835 1.00 93.19 120 LYS A CA 1
ATOM 962 C C . LYS A 1 120 ? 9.971 -6.555 -1.333 1.00 93.19 120 LYS A C 1
ATOM 964 O O . LYS A 1 120 ? 10.568 -5.853 -0.523 1.00 93.19 120 LYS A O 1
ATOM 969 N N . LEU A 1 121 ? 10.198 -6.491 -2.646 1.00 91.50 121 LEU A N 1
ATOM 970 C CA . LEU A 1 121 ? 11.151 -5.546 -3.228 1.00 91.50 121 LEU A CA 1
ATOM 971 C C . LEU A 1 121 ? 10.753 -4.092 -2.943 1.00 91.50 121 LEU A C 1
ATOM 973 O O . LEU A 1 121 ? 11.575 -3.315 -2.461 1.00 91.50 121 LEU A O 1
ATOM 977 N N . LYS A 1 122 ? 9.501 -3.721 -3.218 1.00 94.81 122 LYS A N 1
ATOM 978 C CA . LYS A 1 122 ? 9.019 -2.353 -2.991 1.00 94.81 122 LYS A CA 1
ATOM 979 C C . LYS A 1 122 ? 9.073 -1.970 -1.507 1.00 94.81 122 LYS A C 1
ATOM 981 O O . LYS A 1 122 ? 9.539 -0.884 -1.181 1.00 94.81 122 LYS A O 1
ATOM 986 N N . ILE A 1 123 ? 8.676 -2.873 -0.607 1.00 96.19 123 ILE A N 1
ATOM 987 C CA . ILE A 1 123 ? 8.766 -2.690 0.853 1.00 96.19 123 ILE A CA 1
ATOM 988 C C . ILE A 1 123 ? 10.224 -2.471 1.281 1.00 96.19 123 ILE A C 1
ATOM 990 O O . ILE A 1 123 ? 10.505 -1.603 2.113 1.00 96.19 123 ILE A O 1
ATOM 994 N N . ALA A 1 124 ? 11.162 -3.211 0.685 1.00 93.88 124 ALA A N 1
ATOM 995 C CA . ALA A 1 124 ? 12.582 -3.051 0.965 1.00 93.88 124 ALA A CA 1
ATOM 996 C C . ALA A 1 124 ? 13.125 -1.698 0.507 1.00 93.88 124 ALA A C 1
ATOM 998 O O . ALA A 1 124 ? 13.805 -1.025 1.283 1.00 93.88 124 ALA A O 1
ATOM 999 N N . ILE A 1 125 ? 12.773 -1.272 -0.707 1.00 93.88 125 ILE A N 1
ATOM 1000 C CA . ILE A 1 125 ? 13.114 0.051 -1.250 1.00 93.88 125 ILE A CA 1
ATOM 1001 C C . ILE A 1 125 ? 12.519 1.165 -0.379 1.00 93.88 125 ILE A C 1
ATOM 1003 O O . ILE A 1 125 ? 13.198 2.139 -0.059 1.00 93.88 125 ILE A O 1
ATOM 1007 N N . ALA A 1 126 ? 11.284 0.982 0.086 1.00 96.06 126 ALA A N 1
ATOM 1008 C CA . ALA A 1 126 ? 10.622 1.901 1.000 1.00 96.06 126 ALA A CA 1
ATOM 1009 C C . ALA A 1 126 ? 11.242 1.928 2.403 1.00 96.06 126 ALA A C 1
ATOM 1011 O O . ALA A 1 126 ? 10.872 2.780 3.211 1.00 96.06 126 ALA A O 1
ATOM 1012 N N . GLY A 1 127 ? 12.182 1.035 2.728 1.00 95.31 127 GLY A N 1
ATOM 1013 C CA . GLY A 1 127 ? 12.788 0.939 4.055 1.00 95.31 127 GLY A CA 1
ATOM 1014 C C . GLY A 1 127 ? 11.822 0.427 5.126 1.00 95.31 127 GLY A C 1
ATOM 1015 O O . GLY A 1 127 ? 11.977 0.773 6.293 1.00 95.31 127 GLY A O 1
ATOM 1016 N N . LEU A 1 128 ? 10.821 -0.371 4.742 1.00 96.50 128 LEU A N 1
ATOM 1017 C CA . LEU A 1 128 ? 9.772 -0.906 5.620 1.00 96.50 128 LEU A CA 1
ATOM 1018 C C . LEU A 1 128 ? 9.891 -2.428 5.820 1.00 96.50 128 LEU A C 1
ATOM 1020 O O . LEU A 1 128 ? 8.909 -3.098 6.106 1.00 96.50 128 LEU A O 1
ATOM 1024 N N . ASN A 1 129 ? 11.099 -2.990 5.705 1.00 95.06 129 ASN A N 1
ATOM 1025 C CA . ASN A 1 129 ? 11.356 -4.440 5.791 1.00 95.06 129 ASN A CA 1
ATOM 1026 C C . ASN A 1 129 ? 10.844 -5.127 7.068 1.00 95.06 129 ASN A C 1
ATOM 1028 O O . ASN A 1 129 ? 10.679 -6.341 7.079 1.00 95.06 129 ASN A O 1
ATOM 1032 N N . GLN A 1 130 ? 10.670 -4.363 8.146 1.00 95.38 130 GLN A N 1
ATOM 1033 C CA . GLN A 1 130 ? 10.211 -4.861 9.445 1.00 95.38 130 GLN A CA 1
ATOM 1034 C C . GLN A 1 130 ? 8.712 -4.621 9.673 1.00 95.38 130 GLN A C 1
ATOM 1036 O O . GLN A 1 130 ? 8.202 -4.951 10.740 1.00 95.38 130 GLN A O 1
ATOM 1041 N N . ALA A 1 131 ? 8.006 -4.022 8.708 1.00 96.94 131 ALA A N 1
ATOM 1042 C CA . ALA A 1 131 ? 6.571 -3.815 8.816 1.00 96.94 131 ALA A CA 1
ATOM 1043 C C . ALA A 1 131 ? 5.847 -5.174 8.843 1.00 96.94 131 ALA A C 1
ATOM 1045 O O . ALA A 1 131 ? 6.138 -6.026 7.995 1.00 96.94 131 ALA A O 1
ATOM 1046 N N . PRO A 1 132 ? 4.891 -5.384 9.768 1.00 97.81 132 PRO A N 1
ATOM 1047 C CA . PRO A 1 132 ? 3.991 -6.529 9.714 1.00 97.81 132 PRO A CA 1
ATOM 1048 C C . PRO A 1 132 ? 3.307 -6.581 8.347 1.00 97.81 132 PRO A C 1
ATOM 1050 O O . PRO A 1 132 ? 2.782 -5.569 7.883 1.00 97.81 132 PRO A O 1
ATOM 1053 N N . LEU A 1 133 ? 3.326 -7.737 7.687 1.00 97.75 133 LEU A N 1
ATOM 1054 C CA . LEU A 1 133 ? 2.846 -7.889 6.315 1.00 97.75 133 LEU A CA 1
ATOM 1055 C C . LEU A 1 133 ? 1.931 -9.101 6.210 1.00 97.75 133 LEU A C 1
ATOM 1057 O O . LEU A 1 133 ? 2.371 -10.226 6.430 1.00 97.75 133 LEU A O 1
ATOM 1061 N N . HIS A 1 134 ? 0.700 -8.870 5.770 1.00 97.69 134 HIS A N 1
ATOM 1062 C CA . HIS A 1 134 ? -0.226 -9.912 5.358 1.00 97.69 134 HIS A CA 1
ATOM 1063 C C . HIS A 1 134 ? -0.518 -9.766 3.860 1.00 97.69 134 HIS A C 1
ATOM 1065 O O . HIS A 1 134 ? -1.104 -8.781 3.402 1.00 97.69 134 HIS A O 1
ATOM 1071 N N . MET A 1 135 ? -0.080 -10.758 3.087 1.00 96.50 135 MET A N 1
ATOM 1072 C CA . MET A 1 135 ? -0.331 -10.838 1.650 1.00 96.50 135 MET A CA 1
ATOM 1073 C C . MET A 1 135 ? -1.638 -11.585 1.408 1.00 96.50 135 MET A C 1
ATOM 1075 O O . MET A 1 135 ? -1.742 -12.761 1.744 1.00 96.50 135 MET A O 1
ATOM 1079 N N . THR A 1 136 ? -2.609 -10.914 0.799 1.00 95.06 136 THR A N 1
ATOM 1080 C CA . THR A 1 136 ? -3.887 -11.525 0.413 1.00 95.06 136 THR A CA 1
ATOM 1081 C C . THR A 1 136 ? -3.847 -12.027 -1.034 1.00 95.06 136 THR A C 1
ATOM 1083 O O . THR A 1 136 ? -3.164 -11.459 -1.892 1.00 95.06 136 THR A O 1
ATOM 1086 N N . ASP A 1 137 ? -4.605 -13.084 -1.314 1.00 92.81 137 ASP A N 1
ATOM 1087 C CA . ASP A 1 137 ? -4.847 -13.641 -2.648 1.00 92.81 137 ASP A CA 1
ATOM 1088 C C . ASP A 1 137 ? -6.003 -12.948 -3.393 1.00 92.81 137 ASP A C 1
ATOM 1090 O O . ASP A 1 137 ? -6.225 -13.198 -4.579 1.00 92.81 137 ASP A O 1
ATOM 1094 N N . THR A 1 138 ? -6.710 -12.036 -2.722 1.00 92.81 138 THR A N 1
ATOM 1095 C CA . THR A 1 138 ? -7.850 -11.297 -3.261 1.00 92.81 138 THR A CA 1
ATOM 1096 C C . THR A 1 138 ? -7.673 -9.783 -3.118 1.00 92.81 138 THR A C 1
ATOM 1098 O O . THR A 1 138 ? -7.214 -9.304 -2.076 1.00 92.81 138 THR A O 1
ATOM 1101 N N . PRO A 1 139 ? -8.087 -8.980 -4.121 1.00 90.31 139 PRO A N 1
ATOM 1102 C CA . PRO A 1 139 ? -8.148 -7.527 -3.986 1.00 90.31 139 PRO A CA 1
ATOM 1103 C C . PRO A 1 139 ? -9.289 -7.049 -3.066 1.00 90.31 139 PRO A C 1
ATOM 1105 O O . PRO A 1 139 ? -9.378 -5.855 -2.795 1.00 90.31 139 PRO A O 1
ATOM 1108 N N . HIS A 1 140 ? -10.174 -7.942 -2.608 1.00 92.62 140 HIS A N 1
ATOM 1109 C CA . HIS A 1 140 ? -11.291 -7.630 -1.711 1.00 92.62 140 HIS A CA 1
ATOM 1110 C C . HIS A 1 140 ? -10.878 -7.788 -0.241 1.00 92.62 140 HIS A C 1
ATOM 1112 O O . HIS A 1 140 ? -11.215 -8.770 0.419 1.00 92.62 140 HIS A O 1
ATOM 1118 N N . LYS A 1 141 ? -10.117 -6.821 0.274 1.00 95.62 141 LYS A N 1
ATOM 1119 C CA . LYS A 1 141 ? -9.505 -6.874 1.614 1.00 95.62 141 LYS A CA 1
ATOM 1120 C C . LYS A 1 141 ? -10.507 -6.858 2.763 1.00 95.62 141 LYS A C 1
ATOM 1122 O O . LYS A 1 141 ? -10.267 -7.501 3.779 1.00 95.62 141 LYS A O 1
ATOM 1127 N N . ALA A 1 142 ? -11.643 -6.191 2.592 1.00 94.94 142 ALA A N 1
ATOM 1128 C CA . ALA A 1 142 ? -12.745 -6.225 3.545 1.00 94.94 142 ALA A CA 1
ATOM 1129 C C . ALA A 1 142 ? -13.217 -7.658 3.847 1.00 94.94 142 ALA A C 1
ATOM 1131 O O . ALA A 1 142 ? -13.440 -7.981 5.009 1.00 94.94 142 ALA A O 1
ATOM 1132 N N . ALA A 1 143 ? -13.275 -8.541 2.842 1.00 93.88 143 ALA A N 1
ATOM 1133 C CA . ALA A 1 143 ? -13.624 -9.948 3.047 1.00 93.88 143 ALA A CA 1
ATOM 1134 C C . ALA A 1 143 ? -12.563 -10.702 3.871 1.00 93.88 143 ALA A C 1
ATOM 1136 O O . ALA A 1 143 ? -12.902 -11.559 4.686 1.00 93.88 143 ALA A O 1
ATOM 1137 N N . VAL A 1 144 ? -11.282 -10.351 3.704 1.00 97.19 144 VAL A N 1
ATOM 1138 C CA . VAL A 1 144 ? -10.186 -10.894 4.522 1.00 97.19 144 VAL A CA 1
ATOM 1139 C C . VAL A 1 144 ? -10.355 -10.456 5.976 1.00 97.19 144 VAL A C 1
ATOM 1141 O O . VAL A 1 144 ? -10.344 -11.300 6.865 1.00 97.19 144 VAL A O 1
ATOM 1144 N N . ILE A 1 145 ? -10.600 -9.167 6.226 1.00 97.06 145 ILE A N 1
ATOM 1145 C CA . ILE A 1 145 ? -10.829 -8.639 7.581 1.00 97.06 145 ILE A CA 1
ATOM 1146 C C . ILE A 1 145 ? -12.087 -9.253 8.212 1.00 97.06 145 ILE A C 1
ATOM 1148 O O . ILE A 1 145 ? -12.083 -9.597 9.392 1.00 97.06 145 ILE A O 1
ATOM 1152 N N . ALA A 1 146 ? -13.153 -9.451 7.432 1.00 95.56 146 ALA A N 1
ATOM 1153 C CA . ALA A 1 146 ? -14.377 -10.098 7.902 1.00 95.56 146 ALA A CA 1
ATOM 1154 C C . ALA A 1 146 ? -14.122 -11.527 8.404 1.00 95.56 146 ALA A C 1
ATOM 1156 O O . ALA A 1 146 ? -14.750 -11.951 9.371 1.00 95.56 146 ALA A O 1
ATOM 1157 N N . SER A 1 147 ? -13.160 -12.248 7.816 1.00 96.56 147 SER A N 1
ATOM 1158 C CA . SER A 1 147 ? -12.780 -13.589 8.281 1.00 96.56 147 SER A CA 1
ATOM 1159 C C . SER A 1 147 ? -12.132 -13.607 9.673 1.00 96.56 147 SER A C 1
ATOM 1161 O O . SER A 1 147 ? -12.079 -14.657 10.310 1.00 96.56 147 SER A O 1
ATOM 1163 N N . TRP A 1 148 ? -11.657 -12.458 10.162 1.00 97.12 148 TRP A N 1
ATOM 1164 C CA . TRP A 1 148 ? -11.049 -12.315 11.488 1.00 97.12 148 TRP A CA 1
ATOM 1165 C C . TRP A 1 148 ? -12.089 -12.043 12.580 1.00 97.12 148 TRP A C 1
ATOM 1167 O O . TRP A 1 148 ? -11.795 -12.205 13.769 1.00 97.12 148 TRP A O 1
ATOM 1177 N N . GLN A 1 149 ? -13.295 -11.614 12.191 1.00 96.75 149 GLN A N 1
ATOM 1178 C CA . GLN A 1 149 ? -14.341 -11.205 13.119 1.00 96.75 149 GLN A CA 1
ATOM 1179 C C . GLN A 1 149 ? -14.890 -12.403 13.903 1.00 96.75 149 GLN A C 1
ATOM 1181 O O . GLN A 1 149 ? -15.277 -13.428 13.344 1.00 96.75 149 GLN A O 1
ATOM 1186 N N . GLN A 1 150 ? -14.924 -12.256 15.222 1.00 96.69 150 GLN A N 1
ATOM 1187 C CA . GLN A 1 150 ? -15.440 -13.233 16.169 1.00 96.69 150 GLN A CA 1
ATOM 1188 C C . GLN A 1 150 ? -16.945 -13.014 16.417 1.00 96.69 150 GLN A C 1
ATOM 1190 O O . GLN A 1 150 ? -17.463 -11.924 16.154 1.00 96.69 150 GLN A O 1
ATOM 1195 N N . PRO A 1 151 ? -17.673 -14.009 16.966 1.00 95.44 151 PRO A N 1
ATOM 1196 C CA . PRO A 1 151 ? -19.106 -13.878 17.250 1.00 95.44 151 PRO A CA 1
ATOM 1197 C C . PRO A 1 151 ? -19.478 -12.724 18.195 1.00 95.44 151 PRO A C 1
ATOM 1199 O O . PRO A 1 151 ? -20.610 -12.247 18.156 1.00 95.44 151 PRO A O 1
ATOM 1202 N N . ASP A 1 152 ? -18.548 -12.278 19.042 1.00 94.19 152 ASP A N 1
ATOM 1203 C CA . ASP A 1 152 ? -18.731 -11.151 19.965 1.00 94.19 152 ASP A CA 1
ATOM 1204 C C . ASP A 1 152 ? -18.429 -9.775 19.335 1.00 94.19 152 ASP A C 1
ATOM 1206 O O . ASP A 1 152 ? -18.545 -8.749 20.005 1.00 94.19 152 ASP A O 1
ATOM 1210 N N . GLY A 1 153 ? -18.061 -9.744 18.050 1.00 93.44 153 GLY A N 1
ATOM 1211 C CA . GLY A 1 153 ? -17.735 -8.535 17.296 1.00 93.44 153 GLY A CA 1
ATOM 1212 C C . GLY A 1 153 ? -16.276 -8.084 17.394 1.00 93.44 153 GLY A C 1
ATOM 1213 O O . GLY A 1 153 ? -15.913 -7.135 16.700 1.00 93.44 153 GLY A O 1
ATOM 1214 N N . THR A 1 154 ? -15.437 -8.743 18.200 1.00 96.19 154 THR A N 1
ATOM 1215 C CA . THR A 1 154 ? -13.982 -8.510 18.211 1.00 96.19 154 THR A CA 1
ATOM 1216 C C . THR A 1 154 ? -13.304 -9.124 16.984 1.00 96.19 154 THR A C 1
ATOM 1218 O O . THR A 1 154 ? -13.925 -9.867 16.225 1.00 96.19 154 THR A O 1
ATOM 1221 N N . PHE A 1 155 ? -12.025 -8.821 16.763 1.00 96.81 155 PHE A N 1
ATOM 1222 C CA . PHE A 1 155 ? -11.242 -9.342 15.643 1.00 96.81 155 PHE A CA 1
ATOM 1223 C C . PHE A 1 155 ? -10.014 -10.083 16.161 1.00 96.81 155 PHE A C 1
ATOM 1225 O O . PHE A 1 155 ? -9.176 -9.497 16.846 1.00 96.81 155 PHE A O 1
ATOM 1232 N N . GLN A 1 156 ? -9.889 -11.357 15.797 1.00 97.88 156 GLN A N 1
ATOM 1233 C CA . GLN A 1 156 ? -8.689 -12.155 16.024 1.00 97.88 156 GLN A CA 1
ATOM 1234 C C . GLN A 1 156 ? -7.739 -11.940 14.846 1.00 97.88 156 GLN A C 1
ATOM 1236 O O . GLN A 1 156 ? -7.952 -12.484 13.763 1.00 97.88 156 GLN A O 1
ATOM 1241 N N . LEU A 1 157 ? -6.693 -11.142 15.049 1.00 97.75 157 LEU A N 1
ATOM 1242 C CA . LEU A 1 157 ? -5.738 -10.846 13.987 1.00 97.75 157 LEU A CA 1
ATOM 1243 C C . LEU A 1 157 ? -4.939 -12.096 13.585 1.00 97.75 157 LEU A C 1
ATOM 1245 O O . LEU A 1 157 ? -4.717 -12.978 14.425 1.00 97.75 157 LEU A O 1
ATOM 1249 N N . PRO A 1 158 ? -4.474 -12.172 12.325 1.00 97.69 158 PRO A N 1
ATOM 1250 C CA . PRO A 1 158 ? -3.596 -13.243 11.873 1.00 97.69 158 PRO A CA 1
ATOM 1251 C C . PRO A 1 158 ? -2.209 -13.154 12.535 1.00 97.69 158 PRO A C 1
ATOM 1253 O O . PRO A 1 158 ? -1.826 -12.128 13.110 1.00 97.69 158 PRO A O 1
ATOM 1256 N N . SER A 1 159 ? -1.429 -14.235 12.451 1.00 97.44 159 SER A N 1
ATOM 1257 C CA . SER A 1 159 ? -0.121 -14.337 13.117 1.00 97.44 159 SER A CA 1
ATOM 1258 C C . SER A 1 159 ? 0.899 -13.306 12.649 1.00 97.44 159 SER A C 1
ATOM 1260 O O . SER A 1 159 ? 1.714 -12.837 13.441 1.00 97.44 159 SER A O 1
ATOM 1262 N N . GLU A 1 160 ? 0.820 -12.895 11.388 1.00 96.81 160 GLU A N 1
ATOM 1263 C CA . GLU A 1 160 ? 1.652 -11.850 10.798 1.00 96.81 160 GLU A CA 1
ATOM 1264 C C . GLU A 1 160 ? 1.440 -10.499 11.489 1.00 96.81 160 GLU A C 1
ATOM 1266 O O . GLU A 1 160 ? 2.338 -9.663 11.493 1.00 96.81 160 GLU A O 1
ATOM 1271 N N . PHE A 1 161 ? 0.274 -10.306 12.110 1.00 97.50 161 PHE A N 1
ATOM 1272 C CA . PHE A 1 161 ? -0.099 -9.133 12.899 1.00 97.50 161 PHE A CA 1
ATOM 1273 C C . PHE A 1 161 ? -0.083 -9.415 14.412 1.00 97.50 161 PHE A C 1
ATOM 1275 O O . PHE A 1 161 ? -0.677 -8.678 15.197 1.00 97.50 161 PHE A O 1
ATOM 1282 N N . GLY A 1 162 ? 0.612 -10.473 14.841 1.00 95.94 162 GLY A N 1
ATOM 1283 C CA . GLY A 1 162 ? 0.871 -10.774 16.250 1.00 95.94 162 GLY A CA 1
ATOM 1284 C C . GLY A 1 162 ? -0.225 -11.560 16.975 1.00 95.94 162 GLY A C 1
ATOM 1285 O O . GLY A 1 162 ? -0.145 -11.692 18.193 1.00 95.94 162 GLY A O 1
ATOM 1286 N N . SER A 1 163 ? -1.233 -12.088 16.269 1.00 96.31 163 SER A N 1
ATOM 1287 C CA . SER A 1 163 ? -2.312 -12.908 16.856 1.00 96.31 163 SER A CA 1
ATOM 1288 C C . SER A 1 163 ? -3.093 -12.238 18.001 1.00 96.31 163 SER A C 1
ATOM 1290 O O . SER A 1 163 ? -3.650 -12.921 18.862 1.00 96.31 163 SER A O 1
ATOM 1292 N N . GLN A 1 164 ? -3.142 -10.908 18.042 1.00 94.88 164 GLN A N 1
ATOM 1293 C CA . GLN A 1 164 ? -3.880 -10.164 19.065 1.00 94.88 164 GLN A CA 1
ATOM 1294 C C . GLN A 1 164 ? -5.391 -10.145 18.796 1.00 94.88 164 GLN A C 1
ATOM 1296 O O . GLN A 1 164 ? -5.830 -10.239 17.650 1.00 94.88 164 GLN A O 1
ATOM 1301 N N . ILE A 1 165 ? -6.175 -9.974 19.863 1.00 96.38 165 ILE A N 1
ATOM 1302 C CA . ILE A 1 165 ? -7.611 -9.691 19.774 1.00 96.38 165 ILE A CA 1
ATOM 1303 C C . ILE A 1 165 ? -7.815 -8.185 19.927 1.00 96.38 165 ILE A C 1
ATOM 1305 O O . ILE A 1 165 ? -7.407 -7.599 20.937 1.00 96.38 165 ILE A O 1
ATOM 1309 N N . VAL A 1 166 ? -8.460 -7.572 18.935 1.00 95.62 166 VAL A N 1
ATOM 1310 C CA . VAL A 1 166 ? -8.762 -6.135 18.910 1.00 95.62 166 VAL A CA 1
ATOM 1311 C C . VAL A 1 166 ? -10.258 -5.872 18.829 1.00 95.62 166 VAL A C 1
ATOM 1313 O O . VAL A 1 166 ? -11.011 -6.670 18.276 1.00 95.62 166 VAL A O 1
ATOM 1316 N N . THR A 1 167 ? -10.710 -4.748 19.379 1.00 94.44 167 THR A N 1
ATOM 1317 C CA . THR A 1 167 ? -12.126 -4.352 19.309 1.00 94.44 167 THR A CA 1
ATOM 1318 C C . THR A 1 167 ? -12.453 -3.532 18.064 1.00 94.44 167 THR A C 1
ATOM 1320 O O . THR A 1 167 ? -13.622 -3.405 17.716 1.00 94.44 167 THR A O 1
ATOM 1323 N N . GLN A 1 168 ? -11.445 -2.939 17.419 1.00 93.69 168 GLN A N 1
ATOM 1324 C CA . GLN A 1 168 ? -11.596 -2.079 16.248 1.00 93.69 168 GLN A CA 1
ATOM 1325 C C . GLN A 1 168 ? -10.491 -2.349 15.227 1.00 93.69 168 GLN A C 1
ATOM 1327 O O . GLN A 1 168 ? -9.329 -2.559 15.585 1.00 93.69 168 GLN A O 1
ATOM 1332 N N . VAL A 1 169 ? -10.859 -2.293 13.948 1.00 95.69 169 VAL A N 1
ATOM 1333 C CA . VAL A 1 169 ? -9.930 -2.370 12.818 1.00 95.69 169 VAL A CA 1
ATOM 1334 C C . VAL A 1 169 ? -10.210 -1.205 11.870 1.00 95.69 169 VAL A C 1
ATOM 1336 O O . VAL A 1 169 ? -11.370 -0.860 11.641 1.00 95.69 169 VAL A O 1
ATOM 1339 N N . THR A 1 170 ? -9.168 -0.602 11.304 1.00 96.06 170 THR A N 1
ATOM 1340 C CA . THR A 1 170 ? -9.310 0.283 10.137 1.00 96.06 170 THR A CA 1
ATOM 1341 C C . THR A 1 170 ? -8.761 -0.400 8.891 1.00 96.06 170 THR A C 1
ATOM 1343 O O . THR A 1 170 ? -7.846 -1.217 8.984 1.00 96.06 170 THR A O 1
ATOM 1346 N N . LEU A 1 171 ? -9.301 -0.052 7.726 1.00 97.31 171 LEU A N 1
ATOM 1347 C CA . LEU A 1 171 ? -8.736 -0.385 6.420 1.00 97.31 171 LEU A CA 1
ATOM 1348 C C . LEU A 1 171 ? -8.487 0.916 5.656 1.00 97.31 171 LEU A C 1
ATOM 1350 O O . LEU A 1 171 ? -9.419 1.688 5.473 1.00 97.31 171 LEU A O 1
ATOM 1354 N N . GLU A 1 172 ? -7.266 1.142 5.189 1.00 97.00 172 GLU A N 1
ATOM 1355 C CA . GLU A 1 172 ? -6.905 2.224 4.265 1.00 97.00 172 GLU A CA 1
ATOM 1356 C C . GLU A 1 172 ? -6.496 1.642 2.916 1.00 97.00 172 GLU A C 1
ATOM 1358 O O . GLU A 1 172 ? -5.668 0.734 2.867 1.00 97.00 172 GLU A O 1
ATOM 1363 N N . ASP A 1 173 ? -7.065 2.147 1.824 1.00 96.12 173 ASP A N 1
ATOM 1364 C CA . ASP A 1 173 ? -6.791 1.647 0.470 1.00 96.12 173 ASP A CA 1
ATOM 1365 C C . ASP A 1 173 ? -7.105 2.720 -0.579 1.00 96.12 173 ASP A C 1
ATOM 1367 O O . ASP A 1 173 ? -7.986 3.556 -0.360 1.00 96.12 173 ASP A O 1
ATOM 1371 N N . ASP A 1 174 ? -6.420 2.687 -1.726 1.00 93.00 174 ASP A N 1
ATOM 1372 C CA . ASP A 1 174 ? -6.677 3.607 -2.839 1.00 93.00 174 ASP A CA 1
ATOM 1373 C C . ASP A 1 174 ? -7.872 3.203 -3.717 1.00 93.00 174 ASP A C 1
ATOM 1375 O O . ASP A 1 174 ? -8.336 3.985 -4.550 1.00 93.00 174 ASP A O 1
ATOM 1379 N N . LYS A 1 175 ? -8.413 1.992 -3.536 1.00 89.50 175 LYS A N 1
ATOM 1380 C CA . LYS A 1 175 ? -9.461 1.431 -4.397 1.00 89.50 175 LYS A CA 1
ATOM 1381 C C . LYS A 1 175 ? -10.720 1.087 -3.629 1.00 89.50 175 LYS A C 1
ATOM 1383 O O . LYS A 1 175 ? -10.726 0.216 -2.761 1.00 89.50 175 LYS A O 1
ATOM 1388 N N . LEU A 1 176 ? -11.848 1.610 -4.111 1.00 88.38 176 LEU A N 1
ATOM 1389 C CA . LEU A 1 176 ? -13.178 1.304 -3.575 1.00 88.38 176 LEU A CA 1
ATOM 1390 C C . LEU A 1 176 ? -13.471 -0.200 -3.457 1.00 88.38 176 LEU A C 1
ATOM 1392 O O . LEU A 1 176 ? -14.080 -0.647 -2.487 1.00 88.38 176 LEU A O 1
ATOM 1396 N N . ARG A 1 177 ? -13.002 -1.015 -4.411 1.00 88.56 177 ARG A N 1
ATOM 1397 C CA . ARG A 1 177 ? -13.229 -2.472 -4.388 1.00 88.56 177 ARG A CA 1
ATOM 1398 C C . ARG A 1 177 ? -12.645 -3.187 -3.164 1.00 88.56 177 ARG A C 1
ATOM 1400 O O . ARG A 1 177 ? -13.078 -4.308 -2.886 1.00 88.56 177 ARG A O 1
ATOM 1407 N N . ALA A 1 178 ? -11.669 -2.587 -2.478 1.00 91.94 178 ALA A N 1
ATOM 1408 C CA . ALA A 1 178 ? -11.070 -3.147 -1.272 1.00 91.94 178 ALA A CA 1
ATOM 1409 C C . ALA A 1 178 ? -12.051 -3.135 -0.094 1.00 91.94 178 ALA A C 1
ATOM 1411 O O . ALA A 1 178 ? -11.992 -4.031 0.744 1.00 91.94 178 ALA A O 1
ATOM 1412 N N . PHE A 1 179 ? -12.991 -2.184 -0.087 1.00 92.19 179 PHE A N 1
ATOM 1413 C CA . PHE A 1 179 ? -14.019 -2.001 0.941 1.00 92.19 179 PHE A CA 1
ATOM 1414 C C . PHE A 1 179 ? -15.324 -2.743 0.644 1.00 92.19 179 PHE A C 1
ATOM 1416 O O . PHE A 1 179 ? -16.301 -2.601 1.379 1.00 92.19 179 PHE A O 1
ATOM 1423 N N . LYS A 1 180 ? -15.381 -3.515 -0.447 1.00 88.25 180 LYS A N 1
ATOM 1424 C CA . LYS A 1 180 ? -16.576 -4.287 -0.783 1.00 88.25 180 LYS A CA 1
ATOM 1425 C C . LYS A 1 180 ? -16.917 -5.235 0.373 1.00 88.25 180 LYS A C 1
ATOM 1427 O O . LYS A 1 180 ? -16.078 -6.042 0.759 1.00 88.25 180 LYS A O 1
ATOM 1432 N N . ASP A 1 181 ? -18.150 -5.142 0.868 1.00 86.62 181 ASP A N 1
ATOM 1433 C CA . ASP A 1 181 ? -18.663 -5.931 1.996 1.00 86.62 181 ASP A CA 1
ATOM 1434 C C . ASP A 1 181 ? -17.904 -5.675 3.319 1.00 86.62 181 ASP A C 1
ATOM 1436 O O . ASP A 1 181 ? -17.667 -6.594 4.102 1.00 86.62 181 ASP A O 1
ATOM 1440 N N . LEU A 1 182 ? -17.513 -4.414 3.573 1.00 89.50 182 LEU A N 1
ATOM 1441 C CA . LEU A 1 182 ? -16.842 -3.998 4.811 1.00 89.50 182 LEU A CA 1
ATOM 1442 C C . LEU A 1 182 ? -17.650 -4.425 6.056 1.00 89.50 182 LEU A C 1
ATOM 1444 O O . LEU A 1 182 ? -18.817 -4.041 6.178 1.00 89.50 182 LEU A O 1
ATOM 1448 N N . PRO A 1 183 ? -17.067 -5.212 6.981 1.00 90.81 183 PRO A N 1
ATOM 1449 C CA . PRO A 1 183 ? -17.804 -5.737 8.125 1.00 90.81 183 PRO A CA 1
ATOM 1450 C C . PRO A 1 183 ? -18.096 -4.652 9.171 1.00 90.81 183 PRO A C 1
ATOM 1452 O O . PRO A 1 183 ? -17.390 -3.646 9.287 1.00 90.81 183 PRO A O 1
ATOM 1455 N N . LYS A 1 184 ? -19.131 -4.889 9.987 1.00 87.00 184 LYS A N 1
ATOM 1456 C CA . LYS A 1 184 ? -19.490 -4.003 11.105 1.00 87.00 184 LYS A CA 1
ATOM 1457 C C . LYS A 1 184 ? -18.336 -3.869 12.086 1.00 87.00 184 LYS A C 1
ATOM 1459 O O . LYS A 1 184 ? -17.698 -4.858 12.431 1.00 87.00 184 LYS A O 1
ATOM 1464 N N . GLY A 1 185 ? -18.115 -2.646 12.566 1.00 85.19 185 GLY A N 1
ATOM 1465 C CA . GLY A 1 185 ? -17.026 -2.329 13.493 1.00 85.19 185 GLY A CA 1
ATOM 1466 C C . GLY A 1 185 ? -15.686 -2.025 12.818 1.00 85.19 185 GLY A C 1
ATOM 1467 O O . GLY A 1 185 ? -14.727 -1.719 13.525 1.00 85.19 185 GLY A O 1
ATOM 1468 N N . VAL A 1 186 ? -15.620 -2.062 11.481 1.00 93.31 186 VAL A N 1
ATOM 1469 C CA . VAL A 1 186 ? -14.450 -1.624 10.710 1.00 93.31 186 VAL A CA 1
ATOM 1470 C C . VAL A 1 186 ? -14.685 -0.238 10.126 1.00 93.31 186 VAL A C 1
ATOM 1472 O O . VAL A 1 186 ? -15.745 0.037 9.561 1.00 93.31 186 VAL A O 1
ATOM 1475 N N . VAL A 1 187 ? -13.680 0.628 10.252 1.00 93.25 187 VAL A N 1
ATOM 1476 C CA . VAL A 1 187 ? -13.655 1.947 9.606 1.00 93.25 187 VAL A CA 1
ATOM 1477 C C . VAL A 1 187 ? -12.863 1.840 8.309 1.00 93.25 187 VAL A C 1
ATOM 1479 O O . VAL A 1 187 ? -11.677 1.509 8.327 1.00 93.25 187 VAL A O 1
ATOM 1482 N N . GLY A 1 188 ? -13.518 2.095 7.180 1.00 94.75 188 GLY A N 1
ATOM 1483 C CA . GLY A 1 188 ? -12.861 2.180 5.881 1.00 94.75 188 GLY A CA 1
ATOM 1484 C C . GLY A 1 188 ? -12.412 3.610 5.613 1.00 94.75 188 GLY A C 1
ATOM 1485 O O . GLY A 1 188 ? -13.182 4.540 5.824 1.00 94.75 188 GLY A O 1
ATOM 1486 N N . VAL A 1 189 ? -11.191 3.795 5.125 1.00 94.69 189 VAL A N 1
ATOM 1487 C CA . VAL A 1 189 ? -10.685 5.094 4.686 1.00 94.69 189 VAL A CA 1
ATOM 1488 C C . VAL A 1 189 ? -10.201 4.976 3.248 1.00 94.69 189 VAL A C 1
ATOM 1490 O O . VAL A 1 189 ? -9.180 4.347 2.968 1.00 94.69 189 VAL A O 1
ATOM 1493 N N . TRP A 1 190 ? -10.956 5.560 2.323 1.00 93.50 190 TRP A N 1
ATOM 1494 C CA . TRP A 1 190 ? -10.620 5.528 0.905 1.00 93.50 190 TRP A CA 1
ATOM 1495 C C . TRP A 1 190 ? -9.668 6.676 0.575 1.00 93.50 190 TRP A C 1
ATOM 1497 O O . TRP A 1 190 ? -10.067 7.840 0.577 1.00 93.50 190 TRP A O 1
ATOM 1507 N N . VAL A 1 191 ? -8.401 6.345 0.316 1.00 92.12 191 VAL A N 1
ATOM 1508 C CA . VAL A 1 191 ? -7.344 7.325 0.048 1.00 92.12 191 VAL A CA 1
ATOM 1509 C C . VAL A 1 191 ? -7.276 7.603 -1.447 1.00 92.12 191 VAL A C 1
ATOM 1511 O O . VAL A 1 191 ? -6.701 6.824 -2.203 1.00 92.12 191 VAL A O 1
ATOM 1514 N N . HIS A 1 192 ? -7.845 8.715 -1.898 1.00 85.19 192 HIS A N 1
ATOM 1515 C CA . HIS A 1 192 ? -7.856 9.065 -3.317 1.00 85.19 192 HIS A CA 1
ATOM 1516 C C . HIS A 1 192 ? -7.771 10.576 -3.511 1.00 85.19 192 HIS A C 1
ATOM 1518 O O . HIS A 1 192 ? -8.425 11.308 -2.776 1.00 85.19 192 HIS A O 1
ATOM 1524 N N . PRO A 1 193 ? -7.003 11.077 -4.492 1.00 69.69 193 PRO A N 1
ATOM 1525 C CA . PRO A 1 193 ? -7.002 12.494 -4.827 1.00 69.69 193 PRO A CA 1
ATOM 1526 C C . PRO A 1 193 ? -8.330 12.839 -5.519 1.00 69.69 193 PRO A C 1
ATOM 1528 O O . PRO A 1 193 ? -8.419 12.821 -6.744 1.00 69.69 193 PRO A O 1
ATOM 1531 N N . GLY A 1 194 ? -9.384 13.095 -4.742 1.00 58.88 194 GLY A N 1
ATOM 1532 C CA . GLY A 1 194 ? -10.700 13.447 -5.275 1.00 58.88 194 GLY A CA 1
ATOM 1533 C C . GLY A 1 194 ? -10.678 14.722 -6.132 1.00 58.88 194 GLY A C 1
ATOM 1534 O O . GLY A 1 194 ? -9.816 15.589 -5.975 1.00 58.88 194 GLY A O 1
ATOM 1535 N N . GLU A 1 195 ? -11.662 14.870 -7.025 1.00 48.78 195 GLU A N 1
ATOM 1536 C CA . GLU A 1 195 ? -11.856 16.094 -7.827 1.00 48.78 195 GLU A CA 1
ATOM 1537 C C . GLU A 1 195 ? -12.409 17.277 -7.004 1.00 48.78 195 GLU A C 1
ATOM 1539 O O . GLU A 1 195 ? -12.362 18.422 -7.457 1.00 48.78 195 GLU A O 1
ATOM 1544 N N . GLN A 1 196 ? -12.903 17.040 -5.782 1.00 42.31 196 GLN A N 1
ATOM 1545 C CA . GLN A 1 196 ? -13.452 18.071 -4.901 1.00 42.31 196 GLN A CA 1
ATOM 1546 C C . GLN A 1 196 ? -12.753 18.082 -3.538 1.00 42.31 196 GLN A C 1
ATOM 1548 O O . GLN A 1 196 ? -12.812 17.124 -2.775 1.00 42.31 196 GLN A O 1
ATOM 1553 N N . ARG A 1 197 ? -12.123 19.217 -3.214 1.00 40.28 197 ARG A N 1
ATOM 1554 C CA . ARG A 1 197 ? -11.747 19.575 -1.840 1.00 40.28 197 ARG A CA 1
ATOM 1555 C C . ARG A 1 197 ? -13.002 20.078 -1.131 1.00 40.28 197 ARG A C 1
ATOM 1557 O O . ARG A 1 197 ? -13.580 21.051 -1.612 1.00 40.28 197 ARG A O 1
ATOM 1564 N N . GLY A 1 198 ? -13.400 19.499 0.002 1.00 42.06 198 GLY A N 1
ATOM 1565 C CA . GLY A 1 198 ? -14.421 20.165 0.816 1.00 42.06 198 GLY A CA 1
ATOM 1566 C C . GLY A 1 198 ? -15.009 19.404 1.991 1.00 42.06 198 GLY A C 1
ATOM 1567 O O . GLY A 1 198 ? -15.060 19.973 3.072 1.00 42.06 198 GLY A O 1
ATOM 1568 N N . GLU A 1 199 ? -15.454 18.160 1.827 1.00 44.47 199 GLU A N 1
ATOM 1569 C CA . GLU A 1 199 ? -16.207 17.460 2.878 1.00 44.47 199 GLU A CA 1
ATOM 1570 C C . GLU A 1 199 ? -15.935 15.953 2.808 1.00 44.47 199 GLU A C 1
ATOM 1572 O O . GLU A 1 199 ? -15.964 15.364 1.729 1.00 44.47 199 GLU A O 1
ATOM 1577 N N . TYR A 1 200 ? -15.652 15.333 3.958 1.00 50.00 200 TYR A N 1
ATOM 1578 C CA . TYR A 1 200 ? -15.562 13.880 4.097 1.00 50.00 200 TYR A CA 1
ATOM 1579 C C . TYR A 1 200 ? -16.899 13.254 3.671 1.00 50.00 200 TYR A C 1
ATOM 1581 O O . TYR A 1 200 ? -17.889 13.394 4.388 1.00 50.00 200 TYR A O 1
ATOM 1589 N N . GLN A 1 201 ? -16.957 12.584 2.517 1.00 52.81 201 GLN A N 1
ATOM 1590 C CA . GLN A 1 201 ? -18.162 11.853 2.125 1.00 52.81 201 GLN A CA 1
ATOM 1591 C C . GLN A 1 201 ? -18.165 10.481 2.798 1.00 52.81 201 GLN A C 1
ATOM 1593 O O . GLN A 1 201 ? -17.222 9.701 2.665 1.00 52.81 201 GLN A O 1
ATOM 1598 N N . GLU A 1 202 ? -19.224 10.197 3.556 1.00 55.78 202 GLU A N 1
ATOM 1599 C CA . GLU A 1 202 ? -19.473 8.860 4.081 1.00 55.78 202 GLU A CA 1
ATOM 1600 C C . GLU A 1 202 ? -20.198 8.029 3.019 1.00 55.78 202 GLU A C 1
ATOM 1602 O O . GLU A 1 202 ? -21.371 8.265 2.718 1.00 55.78 202 GLU A O 1
ATOM 1607 N N . VAL A 1 203 ? -19.526 7.022 2.461 1.00 58.62 203 VAL A N 1
ATOM 1608 C CA . VAL A 1 203 ? -20.194 6.023 1.621 1.00 58.62 203 VAL A CA 1
ATOM 1609 C C . VAL A 1 203 ? -20.663 4.897 2.533 1.00 58.62 203 VAL A C 1
ATOM 1611 O O . VAL A 1 203 ? -19.888 4.028 2.942 1.00 58.62 203 VAL A O 1
ATOM 1614 N N . ALA A 1 204 ? -21.950 4.925 2.882 1.00 52.28 204 ALA A N 1
ATOM 1615 C CA . ALA A 1 204 ? -22.577 3.848 3.633 1.00 52.28 204 ALA A CA 1
ATOM 1616 C C . ALA A 1 204 ? -22.512 2.543 2.824 1.00 52.28 204 ALA A C 1
ATOM 1618 O O . ALA A 1 204 ? -23.068 2.437 1.728 1.00 52.28 204 ALA A O 1
ATOM 1619 N N . THR A 1 205 ? -21.858 1.527 3.380 1.00 55.72 205 THR A N 1
ATOM 1620 C CA . THR A 1 205 ? -21.937 0.153 2.872 1.00 55.72 205 THR A CA 1
ATOM 1621 C C . THR A 1 205 ? -22.915 -0.654 3.721 1.00 55.72 205 THR A C 1
ATOM 1623 O O . THR A 1 205 ? -23.302 -0.234 4.810 1.00 55.72 205 THR A O 1
ATOM 1626 N N . GLN A 1 206 ? -23.326 -1.837 3.254 1.00 50.97 206 GLN A N 1
ATOM 1627 C CA . GLN A 1 206 ? -24.250 -2.707 4.001 1.00 50.97 206 GLN A CA 1
ATOM 1628 C C . GLN A 1 206 ? -23.727 -3.121 5.398 1.00 50.97 206 GLN A C 1
ATOM 1630 O O . GLN A 1 206 ? -24.513 -3.611 6.212 1.00 50.97 206 GLN A O 1
ATOM 1635 N N . GLY A 1 207 ? -22.437 -2.907 5.698 1.00 55.47 207 GLY A N 1
ATOM 1636 C CA . GLY A 1 207 ? -21.817 -3.278 6.970 1.00 55.47 207 GLY A CA 1
ATOM 1637 C C . GLY A 1 207 ? -20.947 -2.214 7.652 1.00 55.47 207 GLY A C 1
ATOM 1638 O O . GLY A 1 207 ? -20.739 -2.353 8.850 1.00 55.47 207 GLY A O 1
ATOM 1639 N N . GLY A 1 208 ? -20.493 -1.140 6.997 1.00 63.72 208 GLY A N 1
ATOM 1640 C CA . GLY A 1 208 ? -19.573 -0.169 7.617 1.00 63.72 208 GLY A CA 1
ATOM 1641 C C . GLY A 1 208 ? -19.581 1.230 6.994 1.00 63.72 208 GLY A C 1
ATOM 1642 O O . GLY A 1 208 ? -20.257 1.476 5.991 1.00 63.72 208 GLY A O 1
ATOM 1643 N N . ILE A 1 209 ? -18.817 2.140 7.606 1.00 71.38 209 ILE A N 1
ATOM 1644 C CA . ILE A 1 209 ? -18.625 3.527 7.154 1.00 71.38 209 ILE A CA 1
ATOM 1645 C C . ILE A 1 209 ? -17.304 3.593 6.384 1.00 71.38 209 ILE A C 1
ATOM 1647 O O . ILE A 1 209 ? -16.259 3.213 6.920 1.00 71.38 209 ILE A O 1
ATOM 1651 N N . ILE A 1 210 ? -17.363 4.048 5.132 1.00 81.81 210 ILE A N 1
ATOM 1652 C CA . ILE A 1 210 ? -16.181 4.447 4.365 1.00 81.81 210 ILE A CA 1
ATOM 1653 C C . ILE A 1 210 ? -16.108 5.964 4.409 1.00 81.81 210 ILE A C 1
ATOM 1655 O O . ILE A 1 210 ? -17.079 6.622 4.047 1.00 81.81 210 ILE A O 1
ATOM 1659 N N . THR A 1 211 ? -14.965 6.501 4.806 1.00 87.62 211 THR A N 1
ATOM 1660 C CA . THR A 1 211 ? -14.694 7.934 4.805 1.00 87.62 211 THR A CA 1
ATOM 1661 C C . THR A 1 211 ? -13.605 8.244 3.784 1.00 87.62 211 THR A C 1
ATOM 1663 O O . THR A 1 211 ? -12.592 7.552 3.710 1.00 87.62 211 THR A O 1
ATOM 1666 N N . GLU A 1 212 ? -13.805 9.269 2.967 1.00 88.81 212 GLU A N 1
ATOM 1667 C CA . GLU A 1 212 ? -12.830 9.654 1.942 1.00 88.81 212 GLU A CA 1
ATOM 1668 C C . GLU A 1 212 ? -11.666 10.463 2.519 1.00 88.81 212 GLU A C 1
ATOM 1670 O O . GLU A 1 212 ? -11.870 11.346 3.338 1.00 88.81 212 GLU A O 1
ATOM 1675 N N . ALA A 1 213 ? -10.441 10.216 2.066 1.00 89.19 213 ALA A N 1
ATOM 1676 C CA . ALA A 1 213 ? -9.274 11.013 2.419 1.00 89.19 213 ALA A CA 1
ATOM 1677 C C . ALA A 1 213 ? -8.507 11.415 1.145 1.00 89.19 213 ALA A C 1
ATOM 1679 O O . ALA A 1 213 ? -7.987 10.540 0.450 1.00 89.19 213 ALA A O 1
ATOM 1680 N N . PRO A 1 214 ? -8.376 12.718 0.839 1.00 89.19 214 PRO A N 1
ATOM 1681 C CA . PRO A 1 214 ? -7.654 13.205 -0.341 1.00 89.19 214 PRO A CA 1
ATOM 1682 C C . PRO A 1 214 ? -6.181 12.784 -0.437 1.00 89.19 214 PRO A C 1
ATOM 1684 O O . PRO A 1 214 ? -5.576 12.816 -1.510 1.00 89.19 214 PRO A O 1
ATOM 1687 N N . SER A 1 215 ? -5.572 12.421 0.692 1.00 91.06 215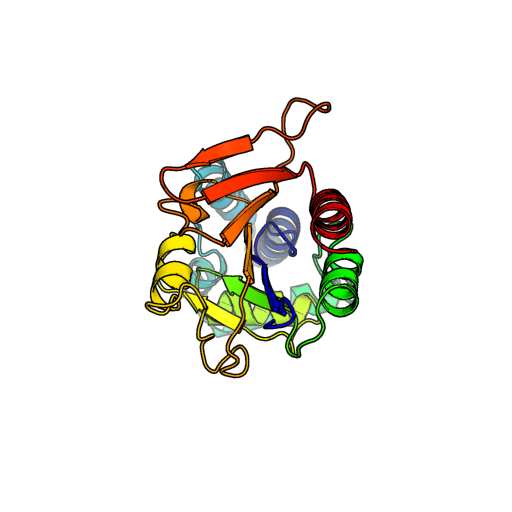 SER A N 1
ATOM 1688 C CA . SER A 1 215 ? -4.198 11.933 0.768 1.00 91.06 215 SER A CA 1
ATOM 1689 C C . S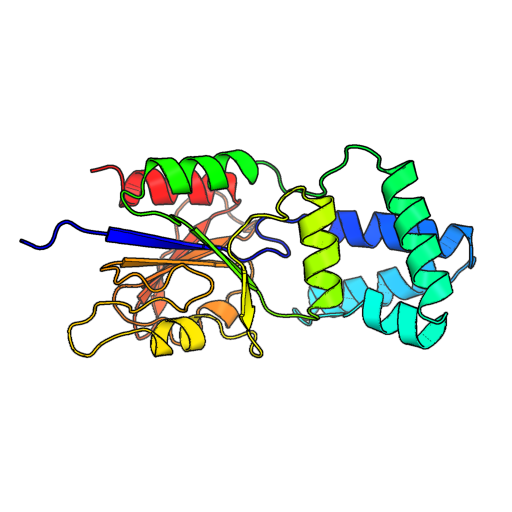ER A 1 215 ? -3.981 11.077 2.014 1.00 91.06 215 SER A C 1
ATOM 1691 O O . SER A 1 215 ? -4.779 11.107 2.948 1.00 91.06 215 SER A O 1
ATOM 1693 N N . VAL A 1 216 ? -2.854 10.362 2.061 1.00 91.75 216 VAL A N 1
ATOM 1694 C CA . VAL A 1 216 ? -2.435 9.598 3.248 1.00 91.75 216 VAL A CA 1
ATOM 1695 C C . VAL A 1 216 ? -2.115 10.490 4.459 1.00 91.75 216 VAL A C 1
ATOM 1697 O O . VAL A 1 216 ? -2.221 10.063 5.605 1.00 91.75 216 VAL A O 1
ATOM 1700 N N . ALA A 1 217 ? -1.752 11.755 4.230 1.00 90.81 217 ALA A N 1
ATOM 1701 C CA . ALA A 1 217 ? -1.596 12.723 5.312 1.00 90.81 217 ALA A CA 1
ATOM 1702 C C . ALA A 1 217 ? -2.961 13.076 5.928 1.00 90.81 217 ALA A C 1
ATOM 1704 O O . ALA A 1 217 ? -3.125 13.065 7.146 1.00 90.81 217 ALA A O 1
ATOM 1705 N N . GLU A 1 218 ? -3.960 13.332 5.080 1.00 91.38 218 GLU A N 1
ATOM 1706 C CA . GLU A 1 218 ? -5.317 13.660 5.525 1.00 91.38 218 GLU A CA 1
ATOM 1707 C C . GLU A 1 218 ? -6.043 12.451 6.131 1.00 91.38 218 GLU A C 1
ATOM 1709 O O . GLU A 1 218 ? -6.799 12.621 7.088 1.00 91.38 218 GLU A O 1
ATOM 1714 N N . SER A 1 219 ? -5.751 11.223 5.676 1.00 92.62 219 SER A N 1
ATOM 1715 C CA . SER A 1 219 ? -6.240 10.008 6.344 1.00 92.62 219 SER A CA 1
ATOM 1716 C C . SER A 1 219 ? -5.719 9.910 7.779 1.00 92.62 219 SER A C 1
ATOM 1718 O O . SER A 1 219 ? -6.454 9.506 8.681 1.00 92.62 219 SER A O 1
ATOM 1720 N N . GLY A 1 220 ? -4.480 10.352 8.019 1.00 90.62 220 GLY A N 1
ATOM 1721 C CA . GLY A 1 220 ? -3.920 10.466 9.358 1.00 90.62 220 GLY A CA 1
ATOM 1722 C C . GLY A 1 220 ? -4.714 11.430 10.241 1.00 90.62 220 GLY A C 1
ATOM 1723 O O . GLY A 1 220 ? -5.161 11.049 11.321 1.00 90.62 220 GLY A O 1
ATOM 1724 N N . GLU A 1 221 ? -4.958 12.657 9.785 1.00 90.25 221 GLU A N 1
ATOM 1725 C CA . GLU A 1 221 ? -5.716 13.640 10.576 1.00 90.25 221 GLU A CA 1
ATOM 1726 C C . GLU A 1 221 ? -7.152 13.188 10.874 1.00 90.25 221 GLU A C 1
ATOM 1728 O O . GLU A 1 221 ? -7.633 13.338 12.003 1.00 90.25 221 GLU A O 1
ATOM 1733 N N . LEU A 1 222 ? -7.809 12.545 9.906 1.00 90.00 222 LEU A N 1
ATOM 1734 C CA . LEU A 1 222 ? -9.111 11.915 10.106 1.00 90.00 222 LEU A CA 1
ATOM 1735 C C . LEU A 1 222 ? -9.065 10.872 11.233 1.00 90.00 222 LEU A C 1
ATOM 1737 O O . LEU A 1 222 ? -9.867 10.918 12.168 1.00 90.00 222 LEU A O 1
ATOM 1741 N N . LEU A 1 223 ? -8.116 9.937 11.178 1.00 91.25 223 LEU A N 1
ATOM 1742 C CA . LEU A 1 223 ? -7.998 8.877 12.181 1.00 91.25 223 LEU A CA 1
ATOM 1743 C C . LEU A 1 223 ? -7.604 9.427 13.554 1.00 91.25 223 LEU A C 1
ATOM 1745 O O . LEU A 1 223 ? -8.105 8.949 14.573 1.00 91.25 223 LEU A O 1
ATOM 1749 N N . ARG A 1 224 ? -6.783 10.482 13.602 1.00 90.69 224 ARG A N 1
ATOM 1750 C CA . ARG A 1 224 ? -6.495 11.204 14.843 1.00 90.69 224 ARG A CA 1
ATOM 1751 C C . ARG A 1 224 ? -7.793 11.727 15.459 1.00 90.69 224 ARG A C 1
ATOM 1753 O O . ARG A 1 224 ? -8.029 11.481 16.640 1.00 90.69 224 ARG A O 1
ATOM 1760 N N . HIS A 1 225 ? -8.655 12.376 14.676 1.00 88.69 225 HIS A N 1
ATOM 1761 C CA . HIS A 1 225 ? -9.942 12.887 15.155 1.00 88.69 225 HIS A CA 1
ATOM 1762 C C . HIS A 1 225 ? -10.881 11.776 15.653 1.00 88.69 225 HIS A C 1
ATOM 1764 O O . HIS A 1 225 ? -11.519 11.924 16.697 1.00 88.69 225 HIS A O 1
ATOM 1770 N N . LEU A 1 226 ? -10.942 10.653 14.934 1.00 87.06 226 LEU A N 1
ATOM 1771 C CA . LEU A 1 226 ? -11.821 9.533 15.273 1.00 87.06 226 LEU A CA 1
ATOM 1772 C C . LEU A 1 226 ? -11.393 8.799 16.554 1.00 87.06 226 LEU A C 1
ATOM 1774 O O . LEU A 1 226 ? -12.260 8.346 17.306 1.00 87.06 226 LEU A O 1
ATOM 1778 N N . PHE A 1 227 ? -10.085 8.696 16.819 1.00 87.12 227 PHE A N 1
ATOM 1779 C CA . PHE A 1 227 ? -9.551 7.777 17.833 1.00 87.12 227 PHE A CA 1
ATOM 1780 C C . PHE A 1 227 ? -8.740 8.421 18.971 1.00 87.12 227 PHE A C 1
ATOM 1782 O O . PHE A 1 227 ? -8.437 7.730 19.939 1.00 87.12 227 PHE A O 1
ATOM 1789 N N . SER A 1 228 ? -8.423 9.721 18.935 1.00 73.00 228 SER A N 1
ATOM 1790 C CA . SER A 1 228 ? -7.606 10.381 19.981 1.00 73.00 228 SER A CA 1
ATOM 1791 C C . SER A 1 228 ? -8.406 10.858 21.208 1.00 73.00 228 SER A C 1
ATOM 1793 O O . SER A 1 228 ? -8.214 11.985 21.663 1.00 73.00 228 SER A O 1
ATOM 1795 N N . LYS A 1 229 ? -9.313 10.031 21.745 1.00 58.03 229 LYS A N 1
ATOM 1796 C CA . LYS A 1 229 ? -10.090 10.342 22.964 1.00 58.03 229 LYS A CA 1
ATOM 1797 C C . LYS A 1 229 ? -9.515 9.695 24.219 1.00 58.03 229 LYS A C 1
ATOM 1799 O O . LYS A 1 229 ? -9.250 8.474 24.184 1.00 58.03 229 LYS A O 1
#

Radius of gyration: 18.41 Å; chains: 1; bounding box: 46×34×57 Å

pLDDT: mean 89.37, std 12.2, range [40.28, 98.56]